Protein AF-0000000067177638 (afdb_homodimer)

pLDDT: mean 94.13, std 6.99, range [56.41, 98.62]

InterPro domains:
  IPR032710 NTF2-like domain superfamily [SSF54427] (1-99)

Sequence (242 aa):
MDGMVATLATDVELVSPISGRMVFRGRDDLRVLLAAIYGSLRELKWADAVGDATVAVAVSEGNVAGIRITDALVFDLDESGQIRRLRPHLRPLLAIIVFTAMLGPKMARHLGVVRRALSRPMDGMVATLATDVELVSPISGRMVFRGRDDLRVLLAAIYGSLRELKWADAVGDATVAVAVSEGNVAGIRITDALVFDLDESGQIRRLRPHLRPLLAIIVFTAMLGPKMARHLGVVRRALSRP

Structure (mmCIF, N/CA/C/O backbone):
data_AF-0000000067177638-model_v1
#
loop_
_entity.id
_entity.type
_entity.pdbx_description
1 polymer 'SnoaL-like domain-containing protein'
#
loop_
_atom_site.group_PDB
_atom_site.id
_atom_site.type_symbol
_atom_site.label_atom_id
_atom_site.label_alt_id
_atom_site.label_comp_id
_atom_site.label_asym_id
_atom_site.label_entity_id
_atom_site.label_seq_id
_atom_site.pdbx_PDB_ins_code
_atom_site.Cartn_x
_atom_site.Cartn_y
_atom_site.Cartn_z
_atom_site.occupancy
_atom_site.B_iso_or_equiv
_atom_site.auth_seq_id
_atom_site.auth_comp_id
_atom_site.auth_asym_id
_atom_site.auth_atom_id
_atom_site.pdbx_PDB_model_num
ATOM 1 N N . MET A 1 1 ? 7.254 -7.223 -15.664 1 56.41 1 MET A N 1
ATOM 2 C CA . MET A 1 1 ? 6.77 -8.492 -15.133 1 56.41 1 MET A CA 1
ATOM 3 C C . MET A 1 1 ? 7.711 -9.633 -15.5 1 56.41 1 MET A C 1
ATOM 5 O O . MET A 1 1 ? 8.117 -10.414 -14.633 1 56.41 1 MET A O 1
ATOM 9 N N . ASP A 1 2 ? 8.062 -9.688 -16.781 1 62.16 2 ASP A N 1
ATOM 10 C CA . ASP A 1 2 ? 8.961 -10.75 -17.203 1 62.16 2 ASP A CA 1
ATOM 11 C C . ASP A 1 2 ? 10.297 -10.68 -16.453 1 62.16 2 ASP A C 1
ATOM 13 O O . ASP A 1 2 ? 10.812 -11.711 -16.016 1 62.16 2 ASP A O 1
ATOM 17 N N . GLY A 1 3 ? 10.766 -9.477 -16.266 1 70.44 3 GLY A N 1
ATOM 18 C CA . GLY A 1 3 ? 12.031 -9.336 -15.562 1 70.44 3 GLY A CA 1
ATOM 19 C C . GLY A 1 3 ? 11.93 -9.68 -14.086 1 70.44 3 GLY A C 1
ATOM 20 O O . GLY A 1 3 ? 12.859 -10.266 -13.516 1 70.44 3 GLY A O 1
ATOM 21 N N . MET A 1 4 ? 10.758 -9.492 -13.516 1 77.56 4 MET A N 1
ATOM 22 C CA . MET A 1 4 ? 10.57 -9.773 -12.094 1 77.56 4 MET A CA 1
ATOM 23 C C . MET A 1 4 ? 10.547 -11.281 -11.836 1 77.56 4 MET A C 1
ATOM 25 O O . MET A 1 4 ? 11.133 -11.758 -10.867 1 77.56 4 MET A O 1
ATOM 29 N N . VAL A 1 5 ? 10 -12.008 -12.773 1 77.75 5 VAL A N 1
ATOM 30 C CA . VAL A 1 5 ? 9.828 -13.445 -12.602 1 77.75 5 VAL A CA 1
ATOM 31 C C . VAL A 1 5 ? 11.195 -14.133 -12.609 1 77.75 5 VAL A C 1
ATOM 33 O O . VAL A 1 5 ? 11.422 -15.07 -11.844 1 77.75 5 VAL A O 1
ATOM 36 N N . ALA A 1 6 ? 12.094 -13.609 -13.406 1 83.44 6 ALA A N 1
ATOM 37 C CA . ALA A 1 6 ? 13.422 -14.203 -13.516 1 83.44 6 ALA A CA 1
ATOM 38 C C . ALA A 1 6 ? 14.219 -14.008 -12.234 1 83.44 6 ALA A C 1
ATOM 40 O O . ALA A 1 6 ? 15.211 -14.711 -12 1 83.44 6 ALA A O 1
ATOM 41 N N . THR A 1 7 ? 13.711 -13.188 -11.406 1 90.56 7 THR A N 1
ATOM 42 C CA . THR A 1 7 ? 14.461 -12.828 -10.211 1 90.56 7 THR A CA 1
ATOM 43 C C . THR A 1 7 ? 13.836 -13.461 -8.969 1 90.56 7 THR A C 1
ATOM 45 O O . THR A 1 7 ? 14.328 -13.273 -7.852 1 90.56 7 THR A O 1
ATOM 48 N N . LEU A 1 8 ? 12.867 -14.32 -9.195 1 95.31 8 LEU A N 1
ATOM 49 C CA . LEU A 1 8 ? 12.188 -14.922 -8.055 1 95.31 8 LEU A CA 1
ATOM 50 C C . LEU A 1 8 ? 13.008 -16.078 -7.484 1 95.31 8 LEU A C 1
ATOM 52 O O . LEU A 1 8 ? 13.492 -16.922 -8.234 1 95.31 8 LEU A O 1
ATOM 56 N N . ALA A 1 9 ? 13.18 -16.094 -6.188 1 96.81 9 ALA A N 1
ATOM 57 C CA . ALA A 1 9 ? 13.758 -17.266 -5.523 1 96.81 9 ALA A CA 1
ATOM 58 C C . ALA A 1 9 ? 12.852 -18.484 -5.672 1 96.81 9 ALA A C 1
ATOM 60 O O . ALA A 1 9 ? 11.656 -18.344 -5.914 1 96.81 9 ALA A O 1
ATOM 61 N N . THR A 1 10 ? 13.359 -19.688 -5.477 1 93.81 10 THR A N 1
ATOM 62 C CA . THR A 1 10 ? 12.602 -20.922 -5.609 1 93.81 10 THR A CA 1
ATOM 63 C C . THR A 1 10 ? 11.516 -21.016 -4.543 1 93.81 10 THR A C 1
ATOM 65 O O . THR A 1 10 ? 10.422 -21.5 -4.809 1 93.81 10 THR A O 1
ATOM 68 N N . ASP A 1 11 ? 11.805 -20.438 -3.393 1 95 11 ASP A N 1
ATOM 69 C CA . ASP A 1 11 ? 10.867 -20.5 -2.281 1 95 11 ASP A CA 1
ATOM 70 C C . ASP A 1 11 ? 10.164 -19.172 -2.074 1 95 11 ASP A C 1
ATOM 72 O O . ASP A 1 11 ? 9.828 -18.797 -0.945 1 95 11 ASP A O 1
ATOM 76 N N . VAL A 1 12 ? 9.992 -18.484 -3.148 1 97.69 12 VAL A N 1
ATOM 77 C CA . VAL A 1 12 ? 9.391 -17.156 -3.1 1 97.69 12 VAL A CA 1
ATOM 78 C C . VAL A 1 12 ? 8 -17.234 -2.471 1 97.69 12 VAL A C 1
ATOM 80 O O . VAL A 1 12 ? 7.293 -18.234 -2.641 1 97.69 12 VAL A O 1
ATOM 83 N N . GLU A 1 13 ? 7.664 -16.188 -1.744 1 97.69 13 GLU A N 1
ATOM 84 C CA . GLU A 1 13 ? 6.352 -16.062 -1.117 1 97.69 13 GLU A CA 1
ATOM 85 C C . GLU A 1 13 ? 5.688 -14.742 -1.509 1 97.69 13 GLU A C 1
ATOM 87 O O . GLU A 1 13 ? 6.359 -13.719 -1.657 1 97.69 13 GLU A O 1
ATOM 92 N N . LEU A 1 14 ? 4.379 -14.82 -1.688 1 97.81 14 LEU A N 1
ATOM 93 C CA . LEU A 1 14 ? 3.574 -13.602 -1.76 1 97.81 14 LEU A CA 1
ATOM 94 C C . LEU A 1 14 ? 2.537 -13.57 -0.641 1 97.81 14 LEU A C 1
ATOM 96 O O . LEU A 1 14 ? 1.733 -14.492 -0.508 1 97.81 14 LEU A O 1
ATOM 100 N N . VAL A 1 15 ? 2.648 -12.531 0.191 1 97.69 15 VAL A N 1
ATOM 101 C CA . VAL A 1 15 ? 1.686 -12.336 1.271 1 97.69 15 VAL A CA 1
ATOM 102 C C . VAL A 1 15 ? 0.502 -11.516 0.767 1 97.69 15 VAL A C 1
ATOM 104 O O . VAL A 1 15 ? 0.673 -10.375 0.327 1 97.69 15 VAL A O 1
ATOM 107 N N . SER A 1 16 ? -0.686 -12.078 0.873 1 96.81 16 SER A N 1
ATOM 108 C CA . SER A 1 16 ? -1.896 -11.461 0.336 1 96.81 16 SER A CA 1
ATOM 109 C C . SER A 1 16 ? -2.174 -10.117 0.997 1 96.81 16 SER A C 1
ATOM 111 O O . SER A 1 16 ? -2.232 -10.023 2.225 1 96.81 16 SER A O 1
ATOM 113 N N . PRO A 1 17 ? -2.451 -9.102 0.178 1 96.81 17 PRO A N 1
ATOM 114 C CA . PRO A 1 17 ? -2.834 -7.809 0.751 1 96.81 17 PRO A CA 1
ATOM 115 C C . PRO A 1 17 ? -4.293 -7.77 1.201 1 96.81 17 PRO A C 1
ATOM 117 O O . PRO A 1 17 ? -4.719 -6.805 1.843 1 96.81 17 PRO A O 1
ATOM 120 N N . ILE A 1 18 ? -5.023 -8.75 0.899 1 95.62 18 ILE A N 1
ATOM 121 C CA . ILE A 1 18 ? -6.457 -8.773 1.18 1 95.62 18 ILE A CA 1
ATOM 122 C C . ILE A 1 18 ? -6.703 -9.445 2.529 1 95.62 18 ILE A C 1
ATOM 124 O O . ILE A 1 18 ? -7.258 -8.828 3.443 1 95.62 18 ILE A O 1
ATOM 128 N N . SER A 1 19 ? -6.207 -10.656 2.652 1 88.06 19 SER A N 1
ATOM 129 C CA . SER A 1 19 ? -6.473 -11.398 3.883 1 88.06 19 SER A CA 1
ATOM 130 C C . SER A 1 19 ? -5.391 -11.133 4.93 1 88.06 19 SER A C 1
ATOM 132 O O . SER A 1 19 ? -5.664 -11.164 6.129 1 88.06 19 SER A O 1
ATOM 134 N N . GLY A 1 20 ? -4.227 -10.898 4.555 1 85.06 20 GLY A N 1
ATOM 135 C CA . GLY A 1 20 ? -3.082 -10.773 5.441 1 85.06 20 GLY A CA 1
ATOM 136 C C . GLY A 1 20 ? -2.598 -12.102 5.984 1 85.06 20 GLY A C 1
ATOM 137 O O . GLY A 1 20 ? -1.522 -12.18 6.586 1 85.06 20 GLY A O 1
ATOM 138 N N . ARG A 1 21 ? -3.281 -13.133 5.699 1 87.44 21 ARG A N 1
ATOM 139 C CA . ARG A 1 21 ? -2.932 -14.43 6.273 1 87.44 21 ARG A CA 1
ATOM 140 C C . ARG A 1 21 ? -2.586 -15.438 5.18 1 87.44 21 ARG A C 1
ATOM 142 O O . ARG A 1 21 ? -1.804 -16.359 5.406 1 87.44 21 ARG A O 1
ATOM 149 N N . MET A 1 22 ? -3.176 -15.211 4.082 1 93.06 22 MET A N 1
ATOM 150 C CA . MET A 1 22 ? -2.875 -16.109 2.973 1 93.06 22 MET A CA 1
ATOM 151 C C . MET A 1 22 ? -1.486 -15.836 2.408 1 93.06 22 MET A C 1
ATOM 153 O O . MET A 1 22 ? -1.145 -14.688 2.123 1 93.06 22 MET A O 1
ATOM 157 N N . VAL A 1 23 ? -0.725 -16.906 2.285 1 97.44 23 VAL A N 1
ATOM 158 C CA . VAL A 1 23 ? 0.61 -16.812 1.706 1 97.44 23 VAL A CA 1
ATOM 159 C C . VAL A 1 23 ? 0.734 -17.766 0.527 1 97.44 23 VAL A C 1
ATOM 161 O O . VAL A 1 23 ? 0.603 -18.984 0.693 1 97.44 23 VAL A O 1
ATOM 164 N N . PHE A 1 24 ? 0.978 -17.219 -0.69 1 97.06 24 PHE A N 1
ATOM 165 C CA . PHE A 1 24 ? 1.263 -18.016 -1.873 1 97.06 24 PHE A CA 1
ATOM 166 C C . PHE A 1 24 ? 2.748 -18.344 -1.96 1 97.06 24 PHE A C 1
ATOM 168 O O . PHE A 1 24 ? 3.596 -17.484 -1.744 1 97.06 24 PHE A O 1
ATOM 175 N N . ARG A 1 25 ? 3.037 -19.625 -2.305 1 97 25 ARG A N 1
ATOM 176 C CA . ARG A 1 25 ? 4.426 -20.062 -2.217 1 97 25 ARG A CA 1
ATOM 177 C C . ARG A 1 25 ? 4.855 -20.766 -3.496 1 97 25 ARG A C 1
ATOM 179 O O . ARG A 1 25 ? 4.098 -21.562 -4.059 1 97 25 ARG A O 1
ATOM 186 N N . GLY A 1 26 ? 6.094 -20.484 -3.791 1 96.06 26 GLY A N 1
ATOM 187 C CA . GLY A 1 26 ? 6.691 -21.172 -4.926 1 96.06 26 GLY A CA 1
ATOM 188 C C . GLY A 1 26 ? 6.41 -20.484 -6.25 1 96.06 26 GLY A C 1
ATOM 189 O O . GLY A 1 26 ? 5.359 -19.875 -6.43 1 96.06 26 GLY A O 1
ATOM 190 N N . ARG A 1 27 ? 7.285 -20.688 -7.191 1 94.69 27 ARG A N 1
ATOM 191 C CA . ARG A 1 27 ? 7.238 -20 -8.484 1 94.69 27 ARG A CA 1
ATOM 192 C C . ARG A 1 27 ? 5.992 -20.406 -9.266 1 94.69 27 ARG A C 1
ATOM 194 O O . ARG A 1 27 ? 5.355 -19.578 -9.906 1 94.69 27 ARG A O 1
ATOM 201 N N . ASP A 1 28 ? 5.602 -21.594 -9.195 1 94.12 28 ASP A N 1
ATOM 202 C CA . ASP A 1 28 ? 4.453 -22.078 -9.961 1 94.12 28 ASP A CA 1
ATOM 203 C C . ASP A 1 28 ? 3.16 -21.422 -9.477 1 94.12 28 ASP A C 1
ATOM 205 O O . ASP A 1 28 ? 2.383 -20.891 -10.273 1 94.12 28 ASP A O 1
ATOM 209 N N . ASP A 1 29 ? 2.949 -21.438 -8.234 1 95.38 29 ASP A N 1
ATOM 210 C CA . ASP A 1 29 ? 1.749 -20.812 -7.68 1 95.38 29 ASP A CA 1
ATOM 211 C C . ASP A 1 29 ? 1.753 -19.297 -7.902 1 95.38 29 ASP A C 1
ATOM 213 O O . ASP A 1 29 ? 0.717 -18.719 -8.219 1 95.38 29 ASP A O 1
ATOM 217 N N . LEU A 1 30 ? 2.84 -18.688 -7.777 1 95.44 30 LEU A N 1
ATOM 218 C CA . LEU A 1 30 ? 2.91 -17.25 -7.984 1 95.44 30 LEU A CA 1
ATOM 219 C C . LEU A 1 30 ? 2.65 -16.891 -9.445 1 95.44 30 LEU A C 1
ATOM 221 O O . LEU A 1 30 ? 2.041 -15.867 -9.742 1 95.44 30 LEU A O 1
ATOM 225 N N . ARG A 1 31 ? 3.15 -17.75 -10.289 1 92.69 31 ARG A N 1
ATOM 226 C CA . ARG A 1 31 ? 2.873 -17.5 -11.703 1 92.69 31 ARG A CA 1
ATOM 227 C C . ARG A 1 31 ? 1.372 -17.484 -11.969 1 92.69 31 ARG A C 1
ATOM 229 O O . ARG A 1 31 ? 0.875 -16.594 -12.672 1 92.69 31 ARG A O 1
ATOM 236 N N . VAL A 1 32 ? 0.685 -18.422 -11.422 1 93.69 32 VAL A N 1
ATOM 237 C CA . VAL A 1 32 ? -0.764 -18.5 -11.578 1 93.69 32 VAL A CA 1
ATOM 238 C C . VAL A 1 32 ? -1.422 -17.266 -10.961 1 93.69 32 VAL A C 1
ATOM 240 O O . VAL A 1 32 ? -2.289 -16.656 -11.578 1 93.69 32 VAL A O 1
ATOM 243 N N . LEU A 1 33 ? -0.986 -16.938 -9.766 1 94.56 33 LEU A N 1
ATOM 244 C CA . LEU A 1 33 ? -1.545 -15.805 -9.047 1 94.56 33 LEU A CA 1
ATOM 245 C C . LEU A 1 33 ? -1.302 -14.508 -9.812 1 94.56 33 LEU A C 1
ATOM 247 O O . LEU A 1 33 ? -2.227 -13.719 -10.008 1 94.56 33 LEU A O 1
ATOM 251 N N . LEU A 1 34 ? -0.065 -14.297 -10.227 1 93 34 LEU A N 1
ATOM 252 C CA . LEU A 1 34 ? 0.296 -13.062 -10.914 1 93 34 LEU A CA 1
ATOM 253 C C . LEU A 1 34 ? -0.443 -12.945 -12.242 1 93 34 LEU A C 1
ATOM 255 O O . LEU A 1 34 ? -0.823 -11.844 -12.648 1 93 34 LEU A O 1
ATOM 259 N N . ALA A 1 35 ? -0.653 -14.062 -12.914 1 92.75 35 ALA A N 1
ATOM 260 C CA . ALA A 1 35 ? -1.441 -14.055 -14.141 1 92.75 35 ALA A CA 1
ATOM 261 C C . ALA A 1 35 ? -2.877 -13.617 -13.867 1 92.75 35 ALA A C 1
ATOM 263 O O . ALA A 1 35 ? -3.451 -12.844 -14.641 1 92.75 35 ALA A O 1
ATOM 264 N N . ALA A 1 36 ? -3.428 -14.133 -12.844 1 93.88 36 ALA A N 1
ATOM 265 C CA . ALA A 1 36 ? -4.789 -13.75 -12.477 1 93.88 36 ALA A CA 1
ATOM 266 C C . ALA A 1 36 ? -4.867 -12.273 -12.117 1 93.88 36 ALA A C 1
ATOM 268 O O . ALA A 1 36 ? -5.785 -11.57 -12.555 1 93.88 36 ALA A O 1
ATOM 269 N N . ILE A 1 37 ? -3.898 -11.82 -11.359 1 94.25 37 ILE A N 1
ATOM 270 C CA . ILE A 1 37 ? -3.844 -10.43 -10.922 1 94.25 37 ILE A CA 1
ATOM 271 C C . ILE A 1 37 ? -3.721 -9.516 -12.141 1 94.25 37 ILE A C 1
ATOM 273 O O . ILE A 1 37 ? -4.523 -8.594 -12.312 1 94.25 37 ILE A O 1
ATOM 277 N N . TYR A 1 38 ? -2.756 -9.719 -12.969 1 91.06 38 TYR A N 1
ATOM 278 C CA . TYR A 1 38 ? -2.5 -8.844 -14.117 1 91.06 38 TYR A CA 1
ATOM 279 C C . TYR A 1 38 ? -3.627 -8.945 -15.133 1 91.06 38 TYR A C 1
ATOM 281 O O . TYR A 1 38 ? -3.908 -7.977 -15.852 1 91.06 38 TYR A O 1
ATOM 289 N N . GLY A 1 39 ? -4.25 -10.07 -15.172 1 92.62 39 GLY A N 1
ATOM 290 C CA . GLY A 1 39 ? -5.406 -10.242 -16.047 1 92.62 39 GLY A CA 1
ATOM 291 C C . GLY A 1 39 ? -6.609 -9.43 -15.594 1 92.62 39 GLY A C 1
ATOM 292 O O . GLY A 1 39 ? -7.535 -9.195 -16.375 1 92.62 39 GLY A O 1
ATOM 293 N N . SER A 1 40 ? -6.559 -9.008 -14.391 1 95.06 40 SER A N 1
ATOM 294 C CA . SER A 1 40 ? -7.68 -8.25 -13.836 1 95.06 40 SER A CA 1
ATOM 295 C C . SER A 1 40 ? -7.441 -6.75 -13.953 1 95.06 40 SER A C 1
ATOM 297 O O . SER A 1 40 ? -8.352 -5.953 -13.711 1 95.06 40 SER A O 1
ATOM 299 N N . LEU A 1 41 ? -6.266 -6.352 -14.328 1 96.56 41 LEU A N 1
ATOM 300 C CA . LEU A 1 41 ? -5.91 -4.938 -14.375 1 96.56 41 LEU A CA 1
ATOM 301 C C . LEU A 1 41 ? -5.734 -4.469 -15.812 1 96.56 41 LEU A C 1
ATOM 303 O O . LEU A 1 41 ? -5.242 -5.223 -16.656 1 96.56 41 LEU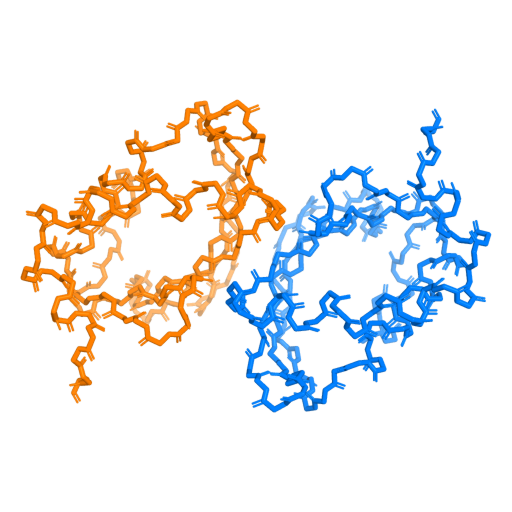 A O 1
ATOM 307 N N . ARG A 1 42 ? -6.078 -3.242 -16.094 1 96.75 42 ARG A N 1
ATOM 308 C CA . ARG A 1 42 ? -5.855 -2.592 -17.375 1 96.75 42 ARG A CA 1
ATOM 309 C C . ARG A 1 42 ? -4.898 -1.415 -17.234 1 96.75 42 ARG A C 1
ATOM 311 O O . ARG A 1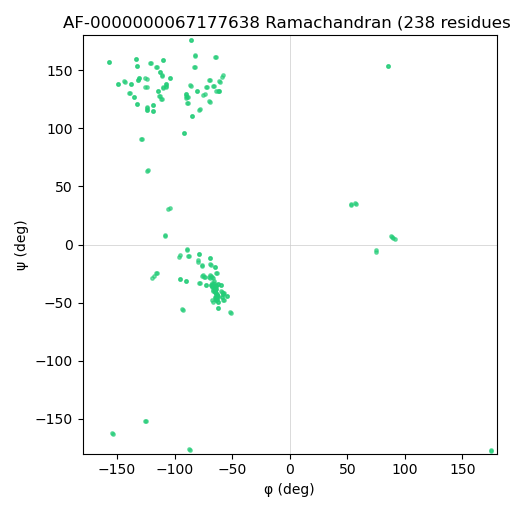 42 ? -4.742 -0.859 -16.141 1 96.75 42 ARG A O 1
ATOM 318 N N . GLU A 1 43 ? -4.164 -1.062 -18.266 1 97.31 43 GLU A N 1
ATOM 319 C CA . GLU A 1 43 ? -3.301 0.111 -18.359 1 97.31 43 GLU A CA 1
ATOM 320 C C . GLU A 1 43 ? -2.26 0.114 -17.25 1 97.31 43 GLU A C 1
ATOM 322 O O . GLU A 1 43 ? -1.97 1.161 -16.656 1 97.31 43 GLU A O 1
ATOM 327 N N . LEU A 1 44 ? -1.845 -1.036 -16.922 1 96.69 44 LEU A N 1
ATOM 328 C CA . LEU A 1 44 ? -0.889 -1.176 -15.828 1 96.69 44 LEU A CA 1
ATOM 329 C C . LEU A 1 44 ? 0.474 -0.617 -16.219 1 96.69 44 LEU A C 1
ATOM 331 O O . LEU A 1 44 ? 1.032 -1.003 -17.25 1 96.69 44 LEU A O 1
ATOM 335 N N . LYS A 1 45 ? 0.988 0.32 -15.5 1 96.62 45 LYS A N 1
ATOM 336 C CA . LYS A 1 45 ? 2.316 0.904 -15.664 1 96.62 45 LYS A CA 1
ATOM 337 C C . LYS A 1 45 ? 3.125 0.811 -14.375 1 96.62 45 LYS A C 1
ATOM 339 O O . LYS A 1 45 ? 2.609 1.098 -13.289 1 96.62 45 LYS A O 1
ATOM 344 N N . TRP A 1 46 ? 4.352 0.43 -14.531 1 95.38 46 TRP A N 1
ATOM 345 C CA . TRP A 1 46 ? 5.266 0.333 -13.398 1 95.38 46 TRP A CA 1
ATOM 346 C C . TRP A 1 46 ? 6.301 1.453 -13.438 1 95.38 46 TRP A C 1
ATOM 348 O O . TRP A 1 46 ? 6.828 1.783 -14.5 1 95.38 46 TRP A O 1
ATOM 358 N N . ALA A 1 47 ? 6.523 2.037 -12.305 1 94.75 47 ALA A N 1
ATOM 359 C CA . ALA A 1 47 ? 7.73 2.846 -12.148 1 94.75 47 ALA A CA 1
ATOM 360 C C . ALA A 1 47 ? 8.938 1.972 -11.828 1 94.75 47 ALA A C 1
ATOM 362 O O . ALA A 1 47 ? 8.789 0.811 -11.445 1 94.75 47 ALA A O 1
ATOM 363 N N . ASP A 1 48 ? 10.078 2.594 -12.031 1 92.06 48 ASP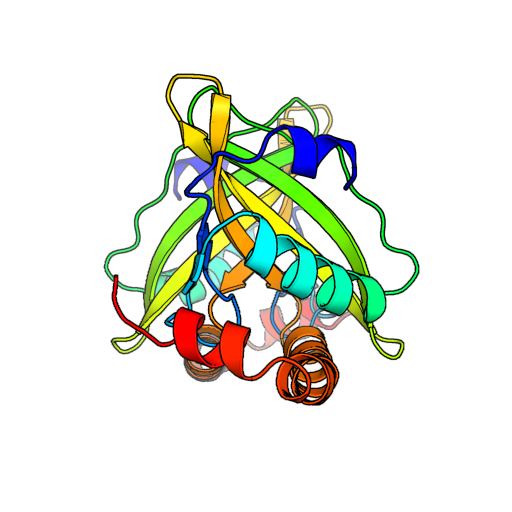 A N 1
ATOM 364 C CA . ASP A 1 48 ? 11.289 1.88 -11.648 1 92.06 48 ASP A CA 1
ATOM 365 C C . ASP A 1 48 ? 11.297 1.579 -10.148 1 92.06 48 ASP A C 1
ATOM 367 O O . ASP A 1 48 ? 10.875 2.408 -9.344 1 92.06 48 ASP A O 1
ATOM 371 N N . ALA A 1 49 ? 11.758 0.451 -9.836 1 94.5 49 ALA A N 1
ATOM 372 C CA . ALA A 1 49 ? 11.898 0.07 -8.43 1 94.5 49 ALA A CA 1
ATOM 373 C C . ALA A 1 49 ? 13.008 0.867 -7.754 1 94.5 49 ALA A C 1
ATOM 375 O O . ALA A 1 49 ? 14.031 1.163 -8.375 1 94.5 49 ALA A O 1
ATOM 376 N N . VAL A 1 50 ? 12.766 1.222 -6.574 1 97.12 50 VAL A N 1
ATOM 377 C CA . VAL A 1 50 ? 13.797 1.795 -5.719 1 97.12 50 VAL A CA 1
ATOM 378 C C . VAL A 1 50 ? 14.109 0.832 -4.574 1 97.12 50 VAL A C 1
ATOM 380 O O . VAL A 1 50 ? 13.266 0.034 -4.172 1 97.12 50 VAL A O 1
ATOM 383 N N . GLY A 1 51 ? 15.383 0.834 -4.105 1 96.88 51 GLY A N 1
ATOM 384 C CA . GLY A 1 51 ? 15.695 -0.102 -3.037 1 96.88 51 GLY A CA 1
ATOM 385 C C . GLY A 1 51 ? 17.172 -0.109 -2.666 1 96.88 51 GLY A C 1
ATOM 386 O O . GLY A 1 51 ? 17.922 0.771 -3.084 1 96.88 51 GLY A O 1
ATOM 387 N N . ASP A 1 52 ? 17.453 -1.013 -1.722 1 95.88 52 ASP A N 1
ATOM 388 C CA . ASP A 1 52 ? 18.828 -1.337 -1.36 1 95.88 52 ASP A CA 1
ATOM 389 C C . ASP A 1 52 ? 19.094 -2.838 -1.477 1 95.88 52 ASP A C 1
ATOM 391 O O . ASP A 1 52 ? 18.5 -3.514 -2.314 1 95.88 52 ASP A O 1
ATOM 395 N N . ALA A 1 53 ? 19.984 -3.357 -0.732 1 95.69 53 ALA A N 1
ATOM 396 C CA . ALA A 1 53 ? 20.391 -4.754 -0.882 1 95.69 53 ALA A CA 1
ATOM 397 C C . ALA A 1 53 ? 19.344 -5.695 -0.284 1 95.69 53 ALA A C 1
ATOM 399 O O . ALA A 1 53 ? 19.328 -6.887 -0.604 1 95.69 53 ALA A O 1
ATOM 400 N N . THR A 1 54 ? 18.5 -5.18 0.555 1 96.75 54 THR A N 1
ATOM 401 C CA . THR A 1 54 ? 17.656 -6.094 1.317 1 96.75 54 THR A CA 1
ATOM 402 C C . THR A 1 54 ? 16.188 -5.91 0.945 1 96.75 54 THR A C 1
ATOM 404 O O . THR A 1 54 ? 15.359 -6.809 1.167 1 96.75 54 THR A O 1
ATOM 407 N N . VAL A 1 55 ? 15.867 -4.727 0.463 1 97.88 55 VAL A N 1
ATOM 408 C CA . VAL A 1 55 ? 14.469 -4.418 0.183 1 97.88 55 VAL A CA 1
ATOM 409 C C . VAL A 1 55 ? 14.375 -3.555 -1.071 1 97.88 55 VAL A C 1
ATOM 411 O O . VAL A 1 55 ? 15.227 -2.701 -1.313 1 97.88 55 VAL A O 1
ATOM 414 N N . ALA A 1 56 ? 13.398 -3.807 -1.909 1 97.06 56 ALA A N 1
ATOM 415 C CA . ALA A 1 56 ? 13.055 -2.955 -3.045 1 97.06 56 ALA A CA 1
ATOM 416 C C . ALA A 1 56 ? 11.547 -2.703 -3.1 1 97.06 56 ALA A C 1
ATOM 418 O O . ALA A 1 56 ? 10.766 -3.469 -2.533 1 97.06 56 ALA A O 1
ATOM 419 N N . VAL A 1 57 ? 11.18 -1.605 -3.676 1 97.88 57 VAL A N 1
ATOM 420 C CA . VAL A 1 57 ? 9.773 -1.277 -3.85 1 97.88 57 VAL A CA 1
ATOM 421 C C . VAL A 1 57 ? 9.531 -0.762 -5.266 1 97.88 57 VAL A C 1
ATOM 423 O O . VAL A 1 57 ? 10.273 0.091 -5.758 1 97.88 57 VAL A O 1
ATOM 426 N N . ALA A 1 58 ? 8.609 -1.326 -5.949 1 97.06 58 ALA A N 1
ATOM 427 C CA . ALA A 1 58 ? 8.102 -0.81 -7.219 1 97.06 58 ALA A CA 1
ATOM 428 C C . ALA A 1 58 ? 6.672 -0.288 -7.066 1 97.06 58 ALA A C 1
ATOM 430 O O . ALA A 1 58 ? 5.844 -0.918 -6.41 1 97.06 58 ALA A O 1
ATOM 431 N N . VAL A 1 59 ? 6.414 0.845 -7.625 1 97.88 59 VAL A N 1
ATOM 432 C CA . VAL A 1 59 ? 5.086 1.441 -7.578 1 97.88 59 VAL A CA 1
ATOM 433 C C . VAL A 1 59 ? 4.422 1.337 -8.945 1 97.88 59 VAL A C 1
ATOM 435 O O . VAL A 1 59 ? 5.066 1.551 -9.977 1 97.88 59 VAL A O 1
ATOM 438 N N . SER A 1 60 ? 3.154 0.996 -8.898 1 97.56 60 SER A N 1
ATOM 439 C CA . SER A 1 60 ? 2.434 0.858 -10.156 1 97.56 60 SER A CA 1
ATOM 440 C C . SER A 1 60 ? 1.083 1.563 -10.102 1 97.56 60 SER A C 1
ATOM 442 O O . SER A 1 60 ? 0.6 1.907 -9.023 1 97.56 60 SER A O 1
ATOM 444 N N . GLU A 1 61 ? 0.601 1.84 -11.234 1 98 61 GLU A N 1
ATOM 445 C CA . GLU A 1 61 ? -0.764 2.328 -11.414 1 98 61 GLU A CA 1
ATOM 446 C C . GLU A 1 61 ? -1.486 1.557 -12.516 1 98 61 GLU A C 1
ATOM 448 O O . GLU A 1 61 ? -0.882 1.196 -13.523 1 98 61 GLU A O 1
ATOM 453 N N . GLY A 1 62 ? -2.748 1.302 -12.289 1 97.75 62 GLY A N 1
ATOM 454 C CA . GLY A 1 62 ? -3.627 0.649 -13.242 1 97.75 62 GLY A CA 1
ATOM 455 C C . GLY A 1 62 ? -5.09 0.999 -13.047 1 97.75 62 GLY A C 1
ATOM 456 O O . GLY A 1 62 ? -5.414 2.049 -12.484 1 97.75 62 GLY A O 1
ATOM 457 N N . ASN A 1 63 ? -5.848 0.099 -13.68 1 97.94 63 ASN A N 1
ATOM 458 C CA . ASN A 1 63 ? -7.297 0.253 -13.648 1 97.94 63 ASN A CA 1
ATOM 459 C C . ASN A 1 63 ? -8 -1.089 -13.461 1 97.94 63 ASN A C 1
ATOM 461 O O . ASN A 1 63 ? -7.625 -2.082 -14.086 1 97.94 63 ASN A O 1
ATOM 465 N N . VAL A 1 64 ? -8.883 -1.034 -12.508 1 97.5 64 VAL A N 1
ATOM 466 C CA . VAL A 1 64 ? -9.711 -2.217 -12.281 1 97.5 64 VAL A CA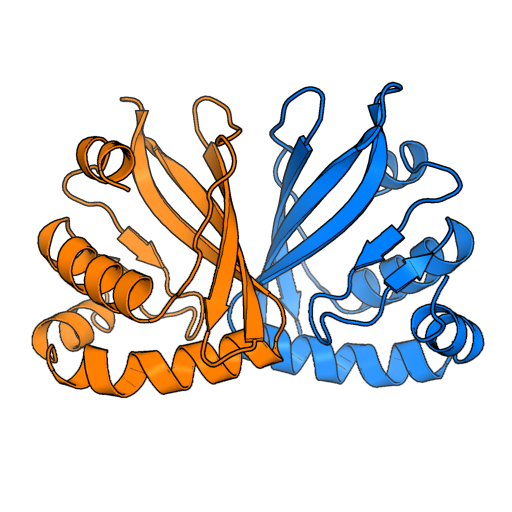 1
ATOM 467 C C . VAL A 1 64 ? -11.188 -1.839 -12.367 1 97.5 64 VAL A C 1
ATOM 469 O O . VAL A 1 64 ? -11.68 -1.051 -11.555 1 97.5 64 VAL A O 1
ATOM 472 N N . ALA A 1 65 ? -11.852 -2.398 -13.359 1 96.31 65 ALA A N 1
ATOM 473 C CA . ALA A 1 65 ? -13.281 -2.143 -13.547 1 96.31 65 ALA A CA 1
ATOM 474 C C . ALA A 1 65 ? -13.562 -0.645 -13.609 1 96.31 65 ALA A C 1
ATOM 476 O O . ALA A 1 65 ? -14.508 -0.162 -12.977 1 96.31 65 ALA A O 1
ATOM 477 N N . GLY A 1 66 ? -12.672 0.077 -14.148 1 96.19 66 GLY A N 1
ATOM 478 C CA . GLY A 1 66 ? -12.891 1.498 -14.367 1 96.19 66 GLY A CA 1
ATOM 479 C C . GLY A 1 66 ? -12.422 2.357 -13.211 1 96.19 66 GLY A C 1
ATOM 480 O O . GLY A 1 66 ? -12.562 3.582 -13.242 1 96.19 66 GLY A O 1
ATOM 481 N N . ILE A 1 67 ? -11.82 1.744 -12.258 1 96.69 67 ILE A N 1
ATOM 482 C CA . ILE A 1 67 ? -11.352 2.473 -11.078 1 96.69 67 ILE A CA 1
ATOM 483 C C . ILE A 1 67 ? -9.828 2.436 -11.023 1 96.69 67 ILE A C 1
ATOM 485 O O . ILE A 1 67 ? -9.219 1.369 -11.148 1 96.69 67 ILE A O 1
ATOM 489 N N . ARG A 1 68 ? -9.305 3.613 -10.812 1 97.25 68 ARG A N 1
ATOM 490 C CA . ARG A 1 68 ? -7.852 3.678 -10.68 1 97.25 68 ARG A CA 1
ATOM 491 C C . ARG A 1 68 ? -7.383 2.949 -9.422 1 97.25 68 ARG A C 1
ATOM 493 O O . ARG A 1 68 ? -7.996 3.072 -8.359 1 97.25 68 ARG A O 1
ATOM 500 N N . ILE A 1 69 ? -6.309 2.168 -9.594 1 98.12 69 ILE A N 1
ATOM 501 C CA . ILE A 1 69 ? -5.719 1.436 -8.477 1 98.12 69 ILE A CA 1
ATOM 502 C C . ILE A 1 69 ? -4.195 1.521 -8.555 1 98.12 69 ILE A C 1
ATOM 504 O O . ILE A 1 69 ? -3.619 1.488 -9.648 1 98.12 69 ILE A O 1
ATOM 508 N N . THR A 1 70 ? -3.527 1.726 -7.438 1 98.12 70 THR A N 1
ATOM 509 C CA . THR A 1 70 ? -2.068 1.729 -7.402 1 98.12 70 THR A CA 1
ATOM 510 C C . THR A 1 70 ? -1.548 0.658 -6.445 1 98.12 70 THR A C 1
ATOM 512 O O . THR A 1 70 ? -2.287 0.174 -5.586 1 98.12 70 THR A O 1
ATOM 515 N N . ASP A 1 71 ? -0.349 0.234 -6.672 1 98.25 71 ASP A N 1
ATOM 516 C CA . ASP A 1 71 ? 0.339 -0.769 -5.863 1 98.25 71 ASP A CA 1
ATOM 517 C C . ASP A 1 71 ? 1.755 -0.315 -5.516 1 98.25 71 ASP A C 1
ATOM 519 O O . ASP A 1 71 ? 2.518 0.086 -6.395 1 98.25 71 ASP A O 1
ATOM 523 N N . ALA A 1 72 ? 2.078 -0.199 -4.266 1 98.5 72 ALA A N 1
ATOM 524 C CA . ALA A 1 72 ? 3.467 -0.234 -3.812 1 98.5 72 ALA A CA 1
ATOM 525 C C . ALA A 1 72 ? 3.887 -1.654 -3.447 1 98.5 72 ALA A C 1
ATOM 527 O O . ALA A 1 72 ? 3.66 -2.105 -2.32 1 98.5 72 ALA A O 1
ATOM 528 N N . LEU A 1 73 ? 4.52 -2.338 -4.398 1 97.94 73 LEU A N 1
ATOM 529 C CA . LEU A 1 73 ? 4.93 -3.727 -4.227 1 97.94 73 LEU A CA 1
ATOM 530 C C . LEU A 1 73 ? 6.285 -3.809 -3.531 1 97.94 73 LEU A C 1
ATOM 532 O O . LEU A 1 73 ? 7.312 -3.453 -4.117 1 97.94 73 LEU A O 1
ATOM 536 N N . VAL A 1 74 ? 6.34 -4.273 -2.295 1 98.38 74 VAL A N 1
ATOM 537 C CA . VAL A 1 74 ? 7.559 -4.402 -1.503 1 98.38 74 VAL A CA 1
ATOM 538 C C . VAL A 1 74 ? 8.18 -5.777 -1.734 1 98.38 74 VAL A C 1
ATOM 540 O O . VAL A 1 74 ? 7.5 -6.797 -1.645 1 98.38 74 VAL A O 1
ATOM 543 N N . PHE A 1 75 ? 9.438 -5.801 -2.033 1 97.75 75 PHE A N 1
ATOM 544 C CA . PHE A 1 75 ? 10.211 -7.02 -2.23 1 97.75 75 PHE A CA 1
ATOM 545 C C . PHE A 1 75 ? 11.227 -7.199 -1.113 1 97.75 75 PHE A C 1
ATOM 547 O O . PHE A 1 75 ? 12.031 -6.297 -0.844 1 97.75 75 PHE A O 1
ATOM 554 N N . ASP A 1 76 ? 11.211 -8.336 -0.434 1 98.25 76 ASP A N 1
ATOM 555 C CA . ASP A 1 76 ? 12.352 -8.742 0.383 1 98.25 76 ASP A CA 1
ATOM 556 C C . ASP A 1 76 ? 13.352 -9.547 -0.44 1 98.25 76 ASP A C 1
ATOM 558 O O . ASP A 1 76 ? 12.984 -10.531 -1.09 1 98.25 76 ASP A O 1
ATOM 562 N N . LEU A 1 77 ? 14.547 -9.117 -0.403 1 97.5 77 LEU A N 1
ATOM 563 C CA . LEU A 1 77 ? 15.586 -9.75 -1.21 1 97.5 77 LEU A CA 1
ATOM 564 C C . LEU A 1 77 ? 16.484 -10.625 -0.346 1 97.5 77 LEU A C 1
ATOM 566 O O . LEU A 1 77 ? 16.75 -10.297 0.811 1 97.5 77 LEU A O 1
ATOM 570 N N . ASP A 1 78 ? 16.906 -11.734 -0.901 1 96.62 78 ASP A N 1
ATOM 571 C CA . ASP A 1 78 ? 17.859 -12.562 -0.186 1 96.62 78 ASP A CA 1
ATOM 572 C C . ASP A 1 78 ? 19.297 -12.117 -0.479 1 96.62 78 ASP A C 1
ATOM 574 O O . ASP A 1 78 ? 19.516 -11.102 -1.144 1 96.62 78 ASP A O 1
ATOM 578 N N . GLU A 1 79 ? 20.234 -12.836 0.049 1 95.19 79 GLU A N 1
ATOM 579 C CA . GLU A 1 79 ? 21.641 -12.453 -0.039 1 95.19 79 GLU A CA 1
ATOM 580 C C . GLU A 1 79 ? 22.125 -12.445 -1.487 1 95.19 79 GLU A C 1
ATOM 582 O O . GLU A 1 79 ? 23.094 -11.758 -1.822 1 95.19 79 GLU A O 1
ATOM 587 N N . SER A 1 80 ? 21.5 -13.203 -2.365 1 94.62 80 SER A N 1
ATOM 588 C CA . SER A 1 80 ? 21.875 -13.289 -3.773 1 94.62 80 SER A CA 1
ATOM 589 C C . SER A 1 80 ? 21.141 -12.234 -4.602 1 94.62 80 SER A C 1
ATOM 591 O O . SER A 1 80 ? 21.344 -12.133 -5.809 1 94.62 80 SER A O 1
ATOM 593 N N . GLY A 1 81 ? 20.234 -11.492 -3.963 1 94.38 81 GLY A N 1
ATOM 594 C CA . GLY A 1 81 ? 19.469 -10.469 -4.672 1 94.38 81 GLY A CA 1
ATOM 595 C C . GLY A 1 81 ? 18.203 -11 -5.293 1 94.38 81 GLY A C 1
ATOM 596 O O . GLY A 1 81 ? 17.531 -10.289 -6.059 1 94.38 81 GLY A O 1
ATOM 597 N N . GLN A 1 82 ? 17.922 -12.211 -4.977 1 96.69 82 GLN A N 1
ATOM 598 C CA . GLN A 1 82 ? 16.672 -12.773 -5.473 1 96.69 82 GLN A CA 1
ATOM 599 C C . GLN A 1 82 ? 15.508 -12.375 -4.582 1 96.69 82 GLN A C 1
ATOM 601 O O . GLN A 1 82 ? 15.68 -12.141 -3.385 1 96.69 82 GLN A O 1
ATOM 606 N N . ILE A 1 83 ? 14.328 -12.328 -5.211 1 97.31 83 ILE A N 1
ATOM 607 C CA . ILE A 1 83 ? 13.125 -11.945 -4.484 1 97.31 83 ILE A CA 1
ATOM 608 C C . ILE A 1 83 ? 12.641 -13.125 -3.645 1 97.31 83 ILE A C 1
ATOM 610 O O . ILE A 1 83 ? 12.219 -14.148 -4.188 1 97.31 83 ILE A O 1
ATOM 614 N N . ARG A 1 84 ? 12.656 -12.938 -2.363 1 97.94 84 ARG A N 1
ATOM 615 C CA . ARG A 1 84 ? 12.227 -13.977 -1.433 1 97.94 84 ARG A CA 1
ATOM 616 C C . ARG A 1 84 ? 10.758 -13.789 -1.043 1 97.94 84 ARG A C 1
ATOM 618 O O . ARG A 1 84 ? 10.078 -14.758 -0.705 1 97.94 84 ARG A O 1
ATOM 625 N N . ARG A 1 85 ? 10.375 -12.633 -1.054 1 98.19 85 ARG A N 1
ATOM 626 C CA . ARG A 1 85 ? 9.023 -12.328 -0.613 1 98.19 85 ARG A CA 1
ATOM 627 C C . ARG A 1 85 ? 8.469 -11.117 -1.348 1 98.19 85 ARG A C 1
ATOM 629 O O . ARG A 1 85 ? 9.18 -10.141 -1.57 1 98.19 85 ARG A O 1
ATOM 636 N N . LEU A 1 86 ? 7.184 -11.203 -1.751 1 97.88 86 LEU A N 1
ATOM 637 C CA . LEU A 1 86 ? 6.414 -10.094 -2.311 1 97.88 86 LEU A CA 1
ATOM 638 C C . LEU A 1 86 ? 5.289 -9.68 -1.368 1 97.88 86 LEU A C 1
ATOM 640 O O . LEU A 1 86 ? 4.539 -10.531 -0.879 1 97.88 86 LEU A O 1
ATOM 644 N N . ARG A 1 87 ? 5.219 -8.391 -1.058 1 98.25 87 ARG A N 1
ATOM 645 C CA . ARG A 1 87 ? 4.195 -7.82 -0.188 1 98.25 87 ARG A CA 1
ATOM 646 C C . ARG A 1 87 ? 3.52 -6.621 -0.845 1 98.25 87 ARG A C 1
ATOM 648 O O . ARG A 1 87 ? 3.941 -5.48 -0.645 1 98.25 87 ARG A O 1
ATOM 655 N N . PRO A 1 88 ? 2.391 -6.891 -1.594 1 98.38 88 PRO A N 1
ATOM 656 C CA . PRO A 1 88 ? 1.684 -5.785 -2.248 1 98.38 88 PRO A CA 1
ATOM 657 C C . PRO A 1 88 ? 0.917 -4.91 -1.261 1 98.38 88 PRO A C 1
ATOM 659 O O . PRO A 1 88 ? 0.309 -5.422 -0.317 1 98.38 88 PRO A O 1
ATOM 662 N N . HIS A 1 89 ? 1.019 -3.645 -1.43 1 98.62 89 HIS A N 1
ATOM 663 C CA . HIS A 1 89 ? 0.246 -2.627 -0.726 1 98.62 89 HIS A CA 1
ATOM 664 C C . HIS A 1 89 ? -0.598 -1.807 -1.696 1 98.62 89 HIS A C 1
ATOM 666 O O . HIS A 1 89 ? -0.06 -1.046 -2.504 1 98.62 89 HIS A O 1
ATOM 672 N N . LEU A 1 90 ? -1.91 -1.891 -1.609 1 98.31 90 LEU A N 1
ATOM 673 C CA . LEU A 1 90 ? -2.791 -1.317 -2.623 1 98.31 90 LEU A CA 1
ATOM 674 C C . LEU A 1 90 ? -3.541 -0.109 -2.07 1 98.31 90 LEU A C 1
ATOM 676 O O . LEU A 1 90 ? -3.707 0.021 -0.856 1 98.31 90 LEU A O 1
ATOM 680 N N . ARG A 1 91 ? -3.984 0.704 -2.975 1 98.25 91 ARG A N 1
ATOM 681 C CA . ARG A 1 91 ? -4.875 1.826 -2.693 1 98.25 91 ARG A CA 1
ATOM 682 C C . ARG A 1 91 ? -5.652 2.234 -3.939 1 98.25 91 ARG A C 1
ATOM 684 O O . ARG A 1 91 ? -5.227 1.953 -5.062 1 98.25 91 ARG A O 1
ATOM 691 N N . PRO A 1 92 ? -6.742 2.861 -3.803 1 98.06 92 PRO A N 1
ATOM 692 C CA . PRO A 1 92 ? -7.469 3.162 -2.568 1 98.06 92 PRO A CA 1
ATOM 693 C C . PRO A 1 92 ? -8.398 2.029 -2.139 1 98.06 92 PRO A C 1
ATOM 695 O O . PRO A 1 92 ? -8.555 1.045 -2.867 1 98.06 92 PRO A O 1
ATOM 698 N N . LEU A 1 93 ? -9.062 2.17 -0.965 1 97.38 93 LEU A N 1
ATOM 699 C CA . LEU A 1 93 ? -9.875 1.132 -0.344 1 97.38 93 LEU A CA 1
ATOM 700 C C . LEU A 1 93 ? -10.93 0.617 -1.315 1 97.38 93 LEU A C 1
ATOM 702 O O . LEU A 1 93 ? -11.086 -0.595 -1.485 1 97.38 93 LEU A O 1
ATOM 706 N N . LEU A 1 94 ? -11.586 1.548 -2.012 1 95.5 94 LEU A N 1
ATOM 707 C CA . LEU A 1 94 ? -12.641 1.114 -2.922 1 95.5 94 LEU A CA 1
ATOM 708 C C . LEU A 1 94 ? -12.07 0.252 -4.043 1 95.5 94 LEU A C 1
ATOM 710 O O . LEU A 1 94 ? -12.648 -0.777 -4.395 1 95.5 94 LEU A O 1
ATOM 714 N N . ALA A 1 95 ? -11.062 0.682 -4.625 1 97.56 95 ALA A N 1
ATOM 715 C CA . ALA A 1 95 ? -10.445 -0.081 -5.707 1 97.56 95 ALA A CA 1
ATOM 716 C C . ALA A 1 95 ? -9.992 -1.455 -5.223 1 97.56 95 ALA A C 1
ATOM 718 O O . ALA A 1 95 ? -10.062 -2.438 -5.965 1 97.56 95 ALA A O 1
ATOM 719 N N . ILE A 1 96 ? -9.523 -1.561 -3.963 1 97.81 96 ILE A N 1
ATOM 720 C CA . ILE A 1 96 ? -9.102 -2.83 -3.383 1 97.81 96 ILE A CA 1
ATOM 721 C C . ILE A 1 96 ? -10.297 -3.775 -3.283 1 97.81 96 ILE A C 1
ATOM 723 O O . ILE A 1 96 ? -10.188 -4.957 -3.615 1 97.81 96 ILE A O 1
ATOM 727 N N . ILE A 1 97 ? -11.383 -3.225 -2.887 1 97.12 97 ILE A N 1
ATOM 728 C CA . ILE A 1 97 ? -12.602 -4.02 -2.73 1 97.12 97 ILE A CA 1
ATOM 729 C C . ILE A 1 97 ? -13.039 -4.559 -4.09 1 97.12 97 ILE A C 1
ATOM 731 O O . ILE A 1 97 ? -13.336 -5.75 -4.223 1 97.12 97 ILE A O 1
ATOM 735 N N . VAL A 1 98 ? -13.039 -3.691 -5.059 1 97.06 98 VAL A N 1
ATOM 736 C CA . VAL A 1 98 ? -13.43 -4.09 -6.406 1 97.06 98 VAL A CA 1
ATOM 737 C C . VAL A 1 98 ? -12.453 -5.133 -6.941 1 97.06 98 VAL A C 1
ATOM 739 O O . VAL A 1 98 ? -12.867 -6.148 -7.508 1 97.06 98 VAL A O 1
ATOM 742 N N . PHE A 1 99 ? -11.203 -4.883 -6.746 1 97.81 99 PHE A N 1
ATOM 743 C CA . PHE A 1 99 ? -10.156 -5.801 -7.172 1 97.81 99 PHE A CA 1
ATOM 744 C C . PHE A 1 99 ? -10.352 -7.18 -6.551 1 97.81 99 PHE A C 1
ATOM 746 O O . PHE A 1 99 ? -10.258 -8.195 -7.238 1 97.81 99 PHE A O 1
ATOM 753 N N . THR A 1 100 ? -10.602 -7.238 -5.242 1 96.12 100 THR A N 1
ATOM 754 C CA . THR A 1 100 ? -10.812 -8.477 -4.508 1 96.12 100 THR A CA 1
ATOM 755 C C . THR A 1 100 ? -11.984 -9.258 -5.09 1 96.12 100 THR A C 1
ATOM 757 O O . THR A 1 100 ? -11.891 -10.469 -5.297 1 96.12 100 THR A O 1
ATOM 760 N N . ALA A 1 101 ? -13.023 -8.57 -5.395 1 95.94 101 ALA A N 1
ATOM 761 C CA . ALA A 1 101 ? -14.211 -9.195 -5.957 1 95.94 101 ALA A CA 1
ATOM 762 C C . ALA A 1 101 ? -13.922 -9.805 -7.328 1 95.94 101 ALA A C 1
ATOM 764 O O . ALA A 1 101 ? -14.453 -10.859 -7.672 1 95.94 101 ALA A O 1
ATOM 765 N N . MET A 1 102 ? -13.078 -9.18 -8.07 1 95.44 102 MET A N 1
ATOM 766 C CA . MET A 1 102 ? -12.766 -9.633 -9.422 1 95.44 102 MET A CA 1
ATOM 767 C C . MET A 1 102 ? -11.797 -10.812 -9.391 1 95.44 102 MET A C 1
ATOM 769 O O . MET A 1 102 ? -11.859 -11.695 -10.242 1 95.44 102 MET A O 1
ATOM 773 N N . LEU A 1 103 ? -10.922 -10.789 -8.406 1 94.75 103 LEU A N 1
ATOM 774 C CA . LEU A 1 103 ? -9.914 -11.836 -8.289 1 94.75 103 LEU A CA 1
ATOM 775 C C . LEU A 1 103 ? -10.531 -13.133 -7.793 1 94.75 103 LEU A C 1
ATOM 777 O O . LEU A 1 103 ? -10.078 -14.227 -8.148 1 94.75 103 LEU A O 1
ATOM 781 N N . GLY A 1 104 ? -11.609 -13.062 -7.035 1 93.94 104 GLY A N 1
ATOM 782 C CA . GLY A 1 104 ? -12.242 -14.219 -6.418 1 93.94 104 GLY A CA 1
ATOM 783 C C . GLY A 1 104 ? -12.539 -15.336 -7.398 1 93.94 104 GLY A C 1
ATOM 784 O O . GLY A 1 104 ? -12.016 -16.438 -7.266 1 93.94 104 GLY A O 1
ATOM 785 N N . PRO A 1 105 ? -13.312 -15.102 -8.453 1 94.62 105 PRO A N 1
ATOM 786 C CA . PRO A 1 105 ? -13.664 -16.141 -9.43 1 94.62 105 PRO A CA 1
ATOM 787 C C . PRO A 1 105 ? -12.445 -16.703 -10.156 1 94.62 105 PRO A C 1
ATOM 789 O O . PRO A 1 105 ? -12.414 -17.891 -10.492 1 94.62 105 PRO A O 1
ATOM 792 N N . LYS A 1 106 ? -11.477 -15.898 -10.398 1 94.81 106 LYS A N 1
ATOM 793 C CA . LYS A 1 106 ? -10.266 -16.359 -11.078 1 94.81 106 LYS A CA 1
ATOM 794 C C . LYS A 1 106 ? -9.484 -17.344 -10.211 1 94.81 106 LYS A C 1
ATOM 796 O O . LYS A 1 106 ? -8.977 -18.344 -10.703 1 94.81 106 LYS A O 1
ATOM 801 N N . MET A 1 107 ? -9.453 -17.016 -8.93 1 94.38 107 MET A N 1
ATOM 802 C CA . MET A 1 107 ? -8.727 -17.891 -8 1 94.38 107 MET A CA 1
ATOM 803 C C . MET A 1 107 ? -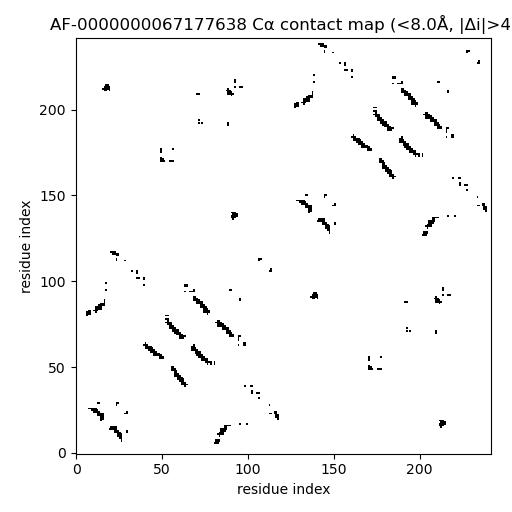9.516 -19.156 -7.711 1 94.38 107 MET A C 1
ATOM 805 O O . MET A 1 107 ? -8.93 -20.203 -7.438 1 94.38 107 MET A O 1
ATOM 809 N N . ALA A 1 108 ? -10.797 -19.109 -7.832 1 94.75 108 ALA A N 1
ATOM 810 C CA . ALA A 1 108 ? -11.648 -20.281 -7.613 1 94.75 108 ALA A CA 1
ATOM 811 C C . ALA A 1 108 ? -11.383 -21.359 -8.656 1 94.75 108 ALA A C 1
ATOM 813 O O . ALA A 1 108 ? -11.656 -22.531 -8.422 1 94.75 108 ALA A O 1
ATOM 814 N N . ARG A 1 109 ? -10.789 -20.984 -9.766 1 95.31 109 ARG A N 1
ATOM 815 C CA . ARG A 1 109 ? -10.43 -21.938 -10.812 1 95.31 109 ARG A CA 1
ATOM 816 C C . ARG A 1 109 ? -9.141 -22.672 -10.461 1 95.31 109 ARG A C 1
ATOM 818 O O . ARG A 1 109 ? -8.781 -23.641 -11.125 1 95.31 109 ARG A O 1
ATOM 825 N N . HIS A 1 110 ? -8.523 -22.141 -9.523 1 95.69 110 HIS A N 1
ATOM 826 C CA . HIS A 1 110 ? -7.254 -22.719 -9.094 1 95.69 110 HIS A CA 1
ATOM 827 C C . HIS A 1 110 ? -7.281 -23.062 -7.613 1 95.69 110 HIS A C 1
ATOM 829 O O . HIS A 1 110 ? -6.43 -22.609 -6.844 1 95.69 110 HIS A O 1
ATOM 835 N N . LEU A 1 111 ? -8.117 -23.938 -7.242 1 94.62 111 LEU A N 1
ATOM 836 C CA . LEU A 1 111 ? -8.406 -24.266 -5.844 1 94.62 111 LEU A CA 1
ATOM 837 C C . LEU A 1 111 ? -7.18 -24.844 -5.16 1 94.62 111 LEU A C 1
ATOM 839 O O . LEU A 1 111 ? -6.961 -24.625 -3.967 1 94.62 111 LEU A O 1
ATOM 843 N N . GLY A 1 112 ? -6.422 -25.641 -5.848 1 95.81 112 GLY A N 1
ATOM 844 C CA . GLY A 1 112 ? -5.195 -26.188 -5.285 1 95.81 112 GLY A CA 1
ATOM 845 C C . GLY A 1 112 ? -4.223 -25.109 -4.82 1 95.81 112 GLY A C 1
ATOM 846 O O . GLY A 1 112 ? -3.625 -25.234 -3.75 1 95.81 112 GLY A O 1
ATOM 847 N N . VAL A 1 113 ? -4.105 -24.078 -5.609 1 95.88 113 VAL A N 1
ATOM 848 C CA . VAL A 1 113 ? -3.24 -22.953 -5.277 1 95.88 113 VAL A CA 1
ATOM 849 C C . VAL A 1 113 ? -3.76 -22.25 -4.02 1 95.88 113 VAL A C 1
ATOM 851 O O . VAL A 1 113 ? -2.986 -21.938 -3.111 1 95.88 113 VAL A O 1
ATOM 854 N N . VAL A 1 114 ? -5.059 -22.031 -3.973 1 95.31 114 VAL A N 1
ATOM 855 C CA . VAL A 1 114 ? -5.695 -21.344 -2.854 1 95.31 114 VAL A CA 1
ATOM 856 C C . VAL A 1 114 ? -5.543 -22.172 -1.581 1 95.31 114 VAL A C 1
ATOM 858 O O . VAL A 1 114 ? -5.219 -21.641 -0.519 1 95.31 114 VAL A O 1
ATOM 861 N N . ARG A 1 115 ? -5.699 -23.453 -1.718 1 95.88 115 ARG A N 1
ATOM 862 C CA . ARG A 1 115 ? -5.586 -24.344 -0.567 1 95.88 115 ARG A CA 1
ATOM 863 C C . ARG A 1 115 ? -4.172 -24.328 0.005 1 95.88 115 ARG A C 1
ATOM 865 O O . ARG A 1 115 ? -3.992 -24.281 1.223 1 95.88 115 ARG A O 1
ATOM 872 N N . ARG A 1 116 ? -3.217 -24.344 -0.795 1 96.12 116 ARG A N 1
ATOM 873 C CA . ARG A 1 116 ? -1.824 -24.328 -0.359 1 96.12 116 ARG A CA 1
ATOM 874 C C . ARG A 1 116 ? -1.459 -23.016 0.301 1 96.12 116 ARG A C 1
ATOM 876 O O . ARG A 1 116 ? -0.671 -22.984 1.248 1 96.12 116 ARG A O 1
ATOM 883 N N . ALA A 1 117 ? -2.08 -21.938 -0.201 1 95.38 117 ALA A N 1
ATOM 884 C CA . ALA A 1 117 ? -1.822 -20.609 0.352 1 95.38 117 ALA A CA 1
ATOM 885 C C . ALA A 1 117 ? -2.383 -20.484 1.766 1 95.38 117 ALA A C 1
ATOM 887 O O . ALA A 1 117 ? -1.921 -19.656 2.553 1 95.38 117 ALA A O 1
ATOM 888 N N . LEU A 1 118 ? -3.422 -21.281 2.029 1 93.19 118 LEU A N 1
ATOM 889 C CA . LEU A 1 118 ? -4.078 -21.219 3.33 1 93.19 118 LEU A CA 1
ATOM 890 C C . LEU A 1 118 ? -3.387 -22.141 4.328 1 93.19 118 LEU A C 1
ATOM 892 O O . LEU A 1 118 ? -3.6 -22.016 5.539 1 93.19 118 LEU A O 1
ATOM 896 N N . SER A 1 119 ? -2.49 -22.938 3.764 1 87.94 119 SER A N 1
ATOM 897 C CA . SER A 1 119 ? -1.841 -23.938 4.613 1 87.94 119 SER A CA 1
ATOM 898 C C . SER A 1 119 ? -0.567 -23.375 5.242 1 87.94 119 SER A C 1
ATOM 900 O O . SER A 1 119 ? 0.143 -22.578 4.617 1 87.94 119 SER A O 1
ATOM 902 N N . ARG A 1 120 ? -0.525 -23.516 6.531 1 72.5 120 ARG A N 1
ATOM 903 C CA . ARG A 1 120 ? 0.674 -23.047 7.219 1 72.5 120 ARG A CA 1
ATOM 904 C C . ARG A 1 120 ? 1.898 -23.844 6.793 1 72.5 120 ARG A C 1
ATOM 906 O O . ARG A 1 120 ? 1.814 -25.062 6.602 1 72.5 120 ARG A O 1
ATOM 913 N N . PRO A 1 121 ? 3.049 -23.047 6.441 1 65.38 121 PRO A N 1
ATOM 914 C CA . PRO A 1 121 ? 4.234 -23.828 6.09 1 65.38 121 PRO A CA 1
ATOM 915 C C . PRO A 1 121 ? 4.59 -24.859 7.152 1 65.38 121 PRO A C 1
ATOM 917 O O . PRO A 1 121 ? 4.25 -24.688 8.328 1 65.38 121 PRO A O 1
ATOM 920 N N . MET B 1 1 ? 9.031 10.109 12.438 1 56.81 1 MET B N 1
ATOM 921 C CA . MET B 1 1 ? 7.965 11.086 12.211 1 56.81 1 MET B CA 1
ATOM 922 C C . MET B 1 1 ? 8.5 12.508 12.32 1 56.81 1 MET B C 1
ATOM 924 O O . MET B 1 1 ? 8.266 13.328 11.438 1 56.81 1 MET B O 1
ATOM 928 N N . ASP B 1 2 ? 9.242 12.766 13.406 1 62.5 2 ASP B N 1
ATOM 929 C CA . ASP B 1 2 ? 9.781 14.109 13.578 1 62.5 2 ASP B CA 1
ATOM 930 C C . ASP B 1 2 ? 10.68 14.492 12.406 1 62.5 2 ASP B C 1
ATOM 932 O O . ASP B 1 2 ? 10.602 15.609 11.891 1 62.5 2 ASP B O 1
ATOM 936 N N . GLY B 1 3 ? 11.461 13.547 11.977 1 70.75 3 GLY B N 1
ATOM 937 C CA . GLY B 1 3 ? 12.352 13.836 10.867 1 70.75 3 GLY B CA 1
ATOM 938 C C . GLY B 1 3 ? 11.625 14.031 9.547 1 70.75 3 GLY B C 1
ATOM 939 O O . GLY B 1 3 ? 12 14.883 8.742 1 70.75 3 GLY B O 1
ATOM 940 N N . MET B 1 4 ? 10.492 13.375 9.414 1 77.81 4 MET B N 1
ATOM 941 C CA . MET B 1 4 ? 9.727 13.477 8.172 1 77.81 4 MET B CA 1
ATOM 942 C C . MET B 1 4 ? 9.062 14.844 8.055 1 77.81 4 MET B C 1
ATOM 944 O O . MET B 1 4 ? 9.039 15.438 6.98 1 77.81 4 MET B O 1
ATOM 948 N N . VAL B 1 5 ? 8.641 15.375 9.172 1 77.75 5 VAL B N 1
ATOM 949 C CA . VAL B 1 5 ? 7.902 16.625 9.18 1 77.75 5 VAL B CA 1
ATOM 950 C C . VAL B 1 5 ? 8.82 17.766 8.758 1 77.75 5 VAL B C 1
ATOM 952 O O . VAL B 1 5 ? 8.398 18.688 8.039 1 77.75 5 VAL B O 1
ATOM 955 N N . ALA B 1 6 ? 10.07 17.672 9.148 1 83.5 6 ALA B N 1
ATOM 956 C CA . ALA B 1 6 ? 11.031 18.734 8.828 1 83.5 6 ALA B CA 1
ATOM 957 C C . ALA B 1 6 ? 11.336 18.766 7.336 1 83.5 6 ALA B C 1
ATOM 959 O O . ALA B 1 6 ? 11.844 19.766 6.824 1 83.5 6 ALA B O 1
ATOM 960 N N . THR B 1 7 ? 10.906 17.75 6.676 1 90.56 7 THR B N 1
ATOM 961 C CA . THR B 1 7 ? 11.266 17.625 5.266 1 90.56 7 THR B CA 1
ATOM 962 C C . THR B 1 7 ? 10.055 17.891 4.379 1 90.56 7 THR B C 1
ATOM 964 O O . THR B 1 7 ? 10.148 17.828 3.15 1 90.56 7 THR B O 1
ATOM 967 N N . LEU B 1 8 ? 8.984 18.344 5.004 1 95.25 8 LEU B N 1
ATOM 968 C CA . LEU B 1 8 ? 7.777 18.578 4.223 1 95.25 8 LEU B CA 1
ATOM 969 C C . LEU B 1 8 ? 7.855 19.906 3.488 1 95.25 8 LEU B C 1
ATOM 971 O O . LEU B 1 8 ? 8.227 20.922 4.078 1 95.25 8 LEU B O 1
ATOM 975 N N . ALA B 1 9 ? 7.531 19.906 2.215 1 96.75 9 ALA B N 1
ATOM 976 C CA . ALA B 1 9 ? 7.363 21.156 1.474 1 96.75 9 ALA B CA 1
ATOM 977 C C . ALA B 1 9 ? 6.188 21.953 2.016 1 96.75 9 ALA B C 1
ATOM 979 O O . ALA B 1 9 ? 5.293 21.406 2.66 1 96.75 9 ALA B O 1
ATOM 980 N N . THR B 1 10 ? 6.105 23.234 1.741 1 93.69 10 THR B N 1
ATOM 981 C CA . THR B 1 10 ? 5.039 24.109 2.217 1 93.69 10 THR B CA 1
ATOM 982 C C . THR B 1 10 ? 3.697 23.703 1.609 1 93.69 10 THR B C 1
ATOM 984 O O . THR B 1 10 ? 2.662 23.781 2.275 1 93.69 10 THR B O 1
ATOM 987 N N . ASP B 1 11 ? 3.762 23.219 0.385 1 94.81 11 ASP B N 1
ATOM 988 C CA . ASP B 1 11 ? 2.535 22.844 -0.317 1 94.81 11 ASP B CA 1
ATOM 989 C C . ASP B 1 11 ? 2.359 21.328 -0.356 1 94.81 11 ASP B C 1
ATOM 991 O O . ASP B 1 11 ? 1.834 20.781 -1.33 1 94.81 11 ASP B O 1
ATOM 995 N N . VAL B 1 12 ? 2.838 20.719 0.665 1 97.69 12 VAL B N 1
ATOM 996 C CA . VAL B 1 12 ? 2.799 19.25 0.736 1 97.69 12 VAL B CA 1
ATOM 997 C C . VAL B 1 12 ? 1.354 18.766 0.639 1 97.69 12 VAL B C 1
ATOM 999 O O . VAL B 1 12 ? 0.435 19.438 1.119 1 97.69 12 VAL B O 1
ATOM 1002 N N . GLU B 1 13 ? 1.2 17.641 -0.012 1 97.56 13 GLU B N 1
ATOM 1003 C CA . GLU B 1 13 ? -0.096 16.969 -0.148 1 97.56 13 GLU B CA 1
ATOM 1004 C C . GLU B 1 13 ? -0.042 15.539 0.36 1 97.56 13 GLU B C 1
ATOM 1006 O O . GLU B 1 13 ? 0.97 14.852 0.194 1 97.56 13 GLU B O 1
ATOM 1011 N N . LEU B 1 14 ? -1.127 15.133 0.989 1 97.69 14 LEU B N 1
ATOM 1012 C CA . LEU B 1 14 ? -1.34 13.711 1.254 1 97.69 14 LEU B CA 1
ATOM 1013 C C . LEU B 1 14 ? -2.607 13.219 0.567 1 97.69 14 LEU B C 1
ATOM 1015 O O . LEU B 1 14 ? -3.693 13.758 0.789 1 97.69 14 LEU B O 1
ATOM 1019 N N . VAL B 1 15 ? -2.414 12.234 -0.32 1 97.56 15 VAL B N 1
ATOM 1020 C CA . VAL B 1 15 ? -3.545 11.625 -1.007 1 97.56 15 VAL B CA 1
ATOM 1021 C C . VAL B 1 15 ? -4.078 10.453 -0.182 1 97.56 15 VAL B C 1
ATOM 1023 O O . VAL B 1 15 ? -3.354 9.492 0.083 1 97.56 15 VAL B O 1
ATOM 1026 N N . SER B 1 16 ? -5.355 10.523 0.182 1 96.69 16 SER B N 1
ATOM 1027 C CA . SER B 1 16 ? -5.973 9.539 1.065 1 96.69 16 SER B CA 1
ATOM 1028 C C . SER B 1 16 ? -5.941 8.148 0.451 1 96.69 16 SER B C 1
ATOM 1030 O O . SER B 1 16 ? -6.379 7.953 -0.685 1 96.69 16 SER B O 1
ATOM 1032 N N . PRO B 1 17 ? -5.52 7.156 1.241 1 96.75 17 PRO B N 1
ATOM 1033 C CA . PRO B 1 17 ? -5.566 5.773 0.75 1 96.75 17 PRO B CA 1
ATOM 1034 C C . PRO B 1 17 ? -6.965 5.164 0.833 1 96.75 17 PRO B C 1
ATOM 1036 O O . PRO B 1 17 ? -7.199 4.07 0.312 1 96.75 17 PRO B O 1
ATOM 1039 N N . ILE B 1 18 ? -7.855 5.824 1.441 1 95.44 18 ILE B N 1
ATOM 1040 C CA . ILE B 1 18 ? -9.195 5.297 1.68 1 95.44 18 ILE B CA 1
ATOM 1041 C C . ILE B 1 18 ? -10.125 5.727 0.55 1 95.44 18 ILE B C 1
ATOM 1043 O O . ILE B 1 18 ? -10.688 4.883 -0.151 1 95.44 18 ILE B O 1
ATOM 1047 N N . SER B 1 19 ? -10.203 7.016 0.347 1 88 19 SER B N 1
ATOM 1048 C CA . SER B 1 19 ? -11.133 7.508 -0.659 1 88 19 SER B CA 1
ATOM 1049 C C . SER B 1 19 ? -10.469 7.609 -2.027 1 88 19 SER B C 1
ATOM 1051 O O . SER B 1 19 ? -11.133 7.445 -3.057 1 88 19 SER B O 1
ATOM 1053 N N . GLY B 1 20 ? -9.25 7.863 -2.113 1 84.81 20 GLY B N 1
ATOM 1054 C CA . GLY B 1 20 ? -8.523 8.117 -3.348 1 84.81 20 GLY B CA 1
ATOM 1055 C C . GLY B 1 20 ? -8.789 9.492 -3.924 1 84.81 20 GLY B C 1
ATOM 1056 O O . GLY B 1 20 ? -8.086 9.938 -4.832 1 84.81 20 GLY B O 1
ATOM 1057 N N . ARG B 1 21 ? -9.68 10.195 -3.363 1 87.06 21 ARG B N 1
ATOM 1058 C CA . ARG B 1 21 ? -10.062 11.484 -3.93 1 87.06 21 ARG B CA 1
ATOM 1059 C C . ARG B 1 21 ? -9.758 12.617 -2.955 1 87.06 21 ARG B C 1
ATOM 1061 O O . ARG B 1 21 ? -9.531 13.758 -3.371 1 87.06 21 ARG B O 1
ATOM 1068 N N . MET B 1 22 ? -9.773 12.266 -1.739 1 92.75 22 MET B N 1
ATOM 1069 C CA . MET B 1 22 ? -9.469 13.281 -0.74 1 92.75 22 MET B CA 1
ATOM 1070 C C . MET B 1 22 ? -7.973 13.586 -0.712 1 92.75 22 MET B C 1
ATOM 1072 O O . MET B 1 22 ? -7.152 12.672 -0.634 1 92.75 22 MET B O 1
ATOM 1076 N N . VAL B 1 23 ? -7.688 14.867 -0.796 1 97.25 23 VAL B N 1
ATOM 1077 C CA . VAL B 1 23 ? -6.301 15.32 -0.727 1 97.25 23 VAL B CA 1
ATOM 1078 C C . VAL B 1 23 ? -6.145 16.344 0.397 1 97.25 23 VAL B C 1
ATOM 1080 O O . VAL B 1 23 ? -6.77 17.406 0.368 1 97.25 23 VAL B O 1
ATOM 1083 N N . PHE B 1 24 ? -5.297 16 1.403 1 96.94 24 PHE B N 1
ATOM 1084 C CA . PHE B 1 24 ? -4.941 16.938 2.467 1 96.94 24 PHE B CA 1
ATOM 1085 C C . PHE B 1 24 ? -3.756 17.797 2.057 1 96.94 24 PHE B C 1
ATOM 1087 O O . PHE B 1 24 ? -2.777 17.297 1.501 1 96.94 24 PHE B O 1
ATOM 1094 N N . ARG B 1 25 ? -3.873 19.109 2.371 1 96.81 25 ARG B N 1
ATOM 1095 C CA . ARG B 1 25 ? -2.869 20.016 1.842 1 96.81 25 ARG B CA 1
ATOM 1096 C C . ARG B 1 25 ? -2.32 20.922 2.941 1 96.81 25 ARG B C 1
ATOM 1098 O O . ARG B 1 25 ? -3.074 21.406 3.785 1 96.81 25 ARG B O 1
ATOM 1105 N N . GLY B 1 26 ? -1.037 21.141 2.771 1 95.94 26 GLY B N 1
ATOM 1106 C CA . GLY B 1 26 ? -0.388 22.078 3.672 1 95.94 26 GLY B CA 1
ATOM 1107 C C . GLY B 1 26 ? 0.079 21.438 4.965 1 95.94 26 GLY B C 1
ATOM 1108 O O . GLY B 1 26 ? -0.535 20.484 5.453 1 95.94 26 GLY B O 1
ATOM 1109 N N . ARG B 1 27 ? 1.08 22.016 5.547 1 94.5 27 ARG B N 1
ATOM 1110 C CA . ARG B 1 27 ? 1.739 21.469 6.727 1 94.5 27 ARG B CA 1
ATOM 1111 C C . ARG B 1 27 ? 0.789 21.422 7.922 1 94.5 27 ARG B C 1
ATOM 1113 O O . ARG B 1 27 ? 0.779 20.469 8.688 1 94.5 27 ARG B O 1
ATOM 1120 N N . ASP B 1 28 ? -0.018 22.375 8.07 1 93.81 28 ASP B N 1
ATOM 1121 C CA . ASP B 1 28 ? -0.917 22.438 9.219 1 93.81 28 ASP B CA 1
ATOM 1122 C C . ASP B 1 28 ? -1.954 21.328 9.164 1 93.81 28 ASP B C 1
ATOM 1124 O O . ASP B 1 28 ? -2.15 20.594 10.148 1 93.81 28 ASP B O 1
ATOM 1128 N N . ASP B 1 29 ? -2.566 21.156 8.078 1 95.25 29 ASP B N 1
ATOM 1129 C CA . ASP B 1 29 ? -3.559 20.094 7.926 1 95.25 29 ASP B CA 1
ATOM 1130 C C . ASP B 1 29 ? -2.91 18.719 8.039 1 95.25 29 ASP B C 1
ATOM 1132 O O . ASP B 1 29 ? -3.475 17.812 8.656 1 95.25 29 ASP B O 1
ATOM 1136 N N . LEU B 1 30 ? -1.784 18.547 7.508 1 95.31 30 LEU B N 1
ATOM 1137 C CA . LEU B 1 30 ? -1.108 17.25 7.586 1 95.31 30 LEU B CA 1
ATOM 1138 C C . LEU B 1 30 ? -0.699 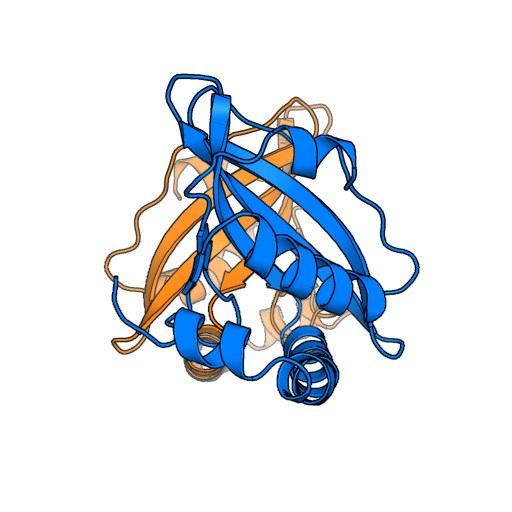16.938 9.023 1 95.31 30 LEU B C 1
ATOM 1140 O O . LEU B 1 30 ? -0.727 15.789 9.445 1 95.31 30 LEU B O 1
ATOM 1144 N N . ARG B 1 31 ? -0.314 17.984 9.711 1 92.31 31 ARG B N 1
ATOM 1145 C CA . ARG B 1 31 ? 0.016 17.766 11.117 1 92.31 31 ARG B CA 1
ATOM 1146 C C . ARG B 1 31 ? -1.178 17.188 11.875 1 92.31 31 ARG B C 1
ATOM 1148 O O . ARG B 1 31 ? -1.031 16.25 12.648 1 92.31 31 ARG B O 1
ATOM 1155 N N . VAL B 1 32 ? -2.316 17.75 11.648 1 93.38 32 VAL B N 1
ATOM 1156 C CA . VAL B 1 32 ? -3.545 17.297 12.289 1 93.38 32 VAL B CA 1
ATOM 1157 C C . VAL B 1 32 ? -3.846 15.859 11.859 1 93.38 32 VAL B C 1
ATOM 1159 O O . VAL B 1 32 ? -4.148 15.008 12.695 1 93.38 32 VAL B O 1
ATOM 1162 N N . LEU B 1 33 ? -3.738 15.633 10.57 1 94.31 33 LEU B N 1
ATOM 1163 C CA . LEU B 1 33 ? -4.023 14.312 10.016 1 94.31 33 LEU B CA 1
ATOM 1164 C C . LEU B 1 33 ? -3.062 13.266 10.57 1 94.31 33 LEU B C 1
ATOM 1166 O O . LEU B 1 33 ? -3.492 12.203 11.023 1 94.31 33 LEU B O 1
ATOM 1170 N N . LEU B 1 34 ? -1.776 13.586 10.523 1 92.56 34 LEU B N 1
ATOM 1171 C CA . LEU B 1 34 ? -0.763 12.641 10.977 1 92.56 34 LEU B CA 1
ATOM 1172 C C . LEU B 1 34 ? -0.913 12.352 12.469 1 92.56 34 LEU B C 1
ATOM 1174 O O . LEU B 1 34 ? -0.684 11.227 12.914 1 92.56 34 LEU B O 1
ATOM 1178 N N . ALA B 1 35 ? -1.303 13.352 13.242 1 92.5 35 ALA B N 1
ATOM 1179 C CA . ALA B 1 35 ? -1.571 13.141 14.664 1 92.5 35 ALA B CA 1
ATOM 1180 C C . ALA B 1 35 ? -2.732 12.172 14.867 1 92.5 35 ALA B C 1
ATOM 1182 O O . ALA B 1 35 ? -2.676 11.297 15.734 1 92.5 35 ALA B O 1
ATOM 1183 N N . ALA B 1 36 ? -3.746 12.352 14.109 1 93.69 36 ALA B N 1
ATOM 1184 C CA . ALA B 1 36 ? -4.898 11.461 14.195 1 93.69 36 ALA B CA 1
ATOM 1185 C C . ALA B 1 36 ? -4.52 10.039 13.797 1 93.69 36 ALA B C 1
ATOM 1187 O O . ALA B 1 36 ? -4.895 9.078 14.469 1 93.69 36 ALA B O 1
ATOM 1188 N N . ILE B 1 37 ? -3.768 9.93 12.734 1 94.12 37 ILE B N 1
ATOM 1189 C CA . ILE B 1 37 ? -3.336 8.641 12.219 1 94.12 37 ILE B CA 1
ATOM 1190 C C . ILE B 1 37 ? -2.477 7.926 13.258 1 94.12 37 ILE B C 1
ATOM 1192 O O . ILE B 1 37 ? -2.762 6.785 13.633 1 94.12 37 ILE B O 1
ATOM 1196 N N . TYR B 1 38 ? -1.442 8.555 13.734 1 90.94 38 TYR B N 1
ATOM 1197 C CA . TYR B 1 38 ? -0.509 7.93 14.664 1 90.94 38 TYR B CA 1
ATOM 1198 C C . TYR B 1 38 ? -1.175 7.668 16.016 1 90.94 38 TYR B C 1
ATOM 1200 O O . TYR B 1 38 ? -0.805 6.73 16.719 1 90.94 38 TYR B O 1
ATOM 1208 N N . GLY B 1 39 ? -2.117 8.461 16.328 1 92.44 39 GLY B N 1
ATOM 1209 C CA . GLY B 1 39 ? -2.889 8.242 17.531 1 92.44 39 GLY B CA 1
ATOM 1210 C C . GLY B 1 39 ? -3.764 7.004 17.469 1 92.44 39 GLY B C 1
ATOM 1211 O O . GLY B 1 39 ? -4.211 6.492 18.5 1 92.44 39 GLY B O 1
ATOM 1212 N N . SER B 1 40 ? -3.967 6.539 16.297 1 95.06 40 SER B N 1
ATOM 1213 C CA . SER B 1 40 ? -4.832 5.379 16.094 1 95.06 40 SER B CA 1
ATOM 1214 C C . SER B 1 40 ? -4.02 4.094 16.016 1 95.06 40 SER B C 1
ATOM 1216 O O . SER B 1 40 ? -4.578 2.994 16.047 1 95.06 40 SER B O 1
ATOM 1218 N N . LEU B 1 41 ? -2.732 4.203 15.922 1 96.5 41 LEU B N 1
ATOM 1219 C CA . LEU B 1 41 ? -1.877 3.035 15.742 1 96.5 41 LEU B CA 1
ATOM 1220 C C . LEU B 1 41 ? -1.047 2.77 16.984 1 96.5 41 LEU B C 1
ATOM 1222 O O . LEU B 1 41 ? -0.602 3.709 17.656 1 96.5 41 LEU B O 1
ATOM 1226 N N . ARG B 1 42 ? -0.8 1.526 17.281 1 96.69 42 ARG B N 1
ATOM 1227 C CA . ARG B 1 42 ? 0.085 1.098 18.359 1 96.69 42 ARG B CA 1
ATOM 1228 C C . ARG B 1 42 ? 1.301 0.36 17.812 1 96.69 42 ARG B C 1
ATOM 1230 O O . ARG B 1 42 ? 1.263 -0.166 16.688 1 96.69 42 ARG B O 1
ATOM 1237 N N . GLU B 1 43 ? 2.412 0.377 18.484 1 97.25 43 GLU B N 1
ATOM 1238 C CA . GLU B 1 43 ? 3.629 -0.374 18.188 1 97.25 43 GLU B CA 1
ATOM 1239 C C . GLU B 1 43 ? 4.133 -0.066 16.781 1 97.25 43 GLU B C 1
ATOM 1241 O O . GLU B 1 43 ? 4.57 -0.965 16.062 1 97.25 43 GLU B O 1
ATOM 1246 N N . LEU B 1 44 ? 3.957 1.12 16.422 1 96.56 44 LEU B N 1
ATOM 1247 C CA . LEU B 1 44 ? 4.348 1.531 15.07 1 96.56 44 LEU B CA 1
ATOM 1248 C C . LEU B 1 44 ? 5.867 1.55 14.93 1 96.56 44 LEU B C 1
ATOM 1250 O O . LEU B 1 44 ? 6.562 2.18 15.727 1 96.56 44 LEU B O 1
ATOM 1254 N N . LYS B 1 45 ? 6.406 0.837 14.008 1 96.56 45 LYS B N 1
ATOM 1255 C CA . LYS B 1 45 ? 7.824 0.802 13.664 1 96.56 45 LYS B CA 1
ATOM 1256 C C . LYS B 1 45 ? 8.039 1.094 12.18 1 96.56 45 LYS B C 1
ATOM 1258 O O . LYS B 1 45 ? 7.332 0.55 11.328 1 96.56 45 LYS B O 1
ATOM 1263 N N . TRP B 1 46 ? 9.008 1.914 11.93 1 95.31 46 TRP B N 1
ATOM 1264 C CA . TRP B 1 46 ? 9.367 2.262 10.555 1 95.31 46 TRP B CA 1
ATOM 1265 C C . TRP B 1 46 ? 10.688 1.608 10.156 1 95.31 46 TRP B C 1
ATOM 1267 O O . TRP B 1 46 ? 11.633 1.573 10.945 1 95.31 46 TRP B O 1
ATOM 1277 N N . ALA B 1 47 ? 10.703 1.072 8.977 1 94.69 47 ALA B N 1
ATOM 1278 C CA . ALA B 1 47 ? 11.984 0.76 8.359 1 94.69 47 ALA B CA 1
ATOM 1279 C C . ALA B 1 47 ? 12.594 1.995 7.695 1 94.69 47 ALA B C 1
ATOM 1281 O O . ALA B 1 47 ? 11.898 2.986 7.469 1 94.69 47 ALA B O 1
ATOM 1282 N N . ASP B 1 48 ? 13.875 1.859 7.453 1 92.06 48 ASP B N 1
ATOM 1283 C CA . ASP B 1 48 ? 14.523 2.943 6.719 1 92.06 48 ASP B CA 1
ATOM 1284 C C . ASP B 1 48 ? 13.891 3.127 5.34 1 92.06 48 ASP B C 1
ATOM 1286 O O . ASP B 1 48 ? 13.562 2.148 4.672 1 92.06 48 ASP B O 1
ATOM 1290 N N . ALA B 1 49 ? 13.75 4.328 4.98 1 94.5 49 ALA B N 1
ATOM 1291 C CA . ALA B 1 49 ? 13.234 4.645 3.646 1 94.5 49 ALA B CA 1
ATOM 1292 C C . ALA B 1 49 ? 14.25 4.277 2.568 1 94.5 49 ALA B C 1
ATOM 1294 O O . ALA B 1 49 ? 15.461 4.43 2.768 1 94.5 49 ALA B O 1
ATOM 1295 N N . VAL B 1 50 ? 13.758 3.785 1.519 1 97.12 50 VAL B N 1
ATOM 1296 C CA . VAL B 1 50 ? 14.555 3.58 0.315 1 97.12 50 VAL B CA 1
ATOM 1297 C C . VAL B 1 50 ? 14.07 4.512 -0.793 1 97.12 50 VAL B C 1
ATOM 1299 O O . VAL B 1 50 ? 12.898 4.898 -0.82 1 97.12 50 VAL B O 1
ATOM 1302 N N . GLY B 1 51 ? 15.008 4.949 -1.68 1 96.88 51 GLY B N 1
ATOM 1303 C CA . GLY B 1 51 ? 14.555 5.855 -2.723 1 96.88 51 GLY B CA 1
ATOM 1304 C C . GLY B 1 51 ? 15.688 6.383 -3.584 1 96.88 51 GLY B C 1
ATOM 1305 O O . GLY B 1 51 ? 16.812 5.883 -3.51 1 96.88 51 GLY B O 1
ATOM 1306 N N . ASP B 1 52 ? 15.273 7.262 -4.504 1 96 52 ASP B N 1
ATOM 1307 C CA . ASP B 1 52 ? 16.203 8.047 -5.305 1 96 52 ASP B CA 1
ATOM 1308 C C . ASP B 1 52 ? 15.906 9.539 -5.188 1 96 52 ASP B C 1
ATOM 1310 O O . ASP B 1 52 ? 15.438 10.008 -4.148 1 96 52 ASP B O 1
ATOM 1314 N N . ALA B 1 53 ? 16.219 10.289 -6.164 1 95.75 53 ALA B N 1
ATOM 1315 C CA . ALA B 1 53 ? 16.094 11.742 -6.074 1 95.75 53 ALA B CA 1
ATOM 1316 C C . ALA B 1 53 ? 14.648 12.188 -6.207 1 95.75 53 ALA B C 1
ATOM 1318 O O . ALA B 1 53 ? 14.289 13.305 -5.824 1 95.75 53 ALA B O 1
ATOM 1319 N N . THR B 1 54 ? 13.805 11.32 -6.723 1 96.81 54 THR B N 1
ATOM 1320 C CA . THR B 1 54 ? 12.477 11.797 -7.082 1 96.81 54 THR B CA 1
ATOM 1321 C C . THR B 1 54 ? 11.414 11.102 -6.23 1 96.81 54 THR B C 1
ATOM 1323 O O . THR B 1 54 ? 10.297 11.609 -6.094 1 96.81 54 THR B O 1
ATOM 1326 N N . VAL B 1 55 ? 11.758 9.93 -5.742 1 97.94 55 VAL B N 1
ATOM 1327 C CA . VAL B 1 55 ? 10.773 9.148 -5.012 1 97.94 55 VAL B CA 1
ATOM 1328 C C . VAL B 1 55 ? 11.445 8.406 -3.863 1 97.94 55 VAL B C 1
ATOM 1330 O O . VAL B 1 55 ? 12.594 7.961 -3.99 1 97.94 55 VAL B O 1
ATOM 1333 N N . ALA B 1 56 ? 10.797 8.336 -2.729 1 97.06 56 ALA B N 1
ATOM 1334 C CA . ALA B 1 56 ? 11.211 7.5 -1.604 1 97.06 56 ALA B CA 1
ATOM 1335 C C . ALA B 1 56 ? 10.031 6.707 -1.044 1 97.06 56 ALA B C 1
ATOM 1337 O O . ALA B 1 56 ? 8.875 7.078 -1.245 1 97.06 56 ALA B O 1
ATOM 1338 N N . VAL B 1 57 ? 10.336 5.594 -0.451 1 97.81 57 VAL B N 1
ATOM 1339 C CA . VAL B 1 57 ? 9.305 4.773 0.179 1 97.81 57 VAL B CA 1
ATOM 1340 C C . VAL B 1 57 ? 9.781 4.309 1.553 1 97.81 57 VAL B C 1
ATOM 1342 O O . VAL B 1 57 ? 10.914 3.832 1.696 1 97.81 57 VAL B O 1
ATOM 1345 N N . ALA B 1 58 ? 9.016 4.539 2.549 1 97 58 ALA B N 1
ATOM 1346 C CA . ALA B 1 58 ? 9.211 3.965 3.879 1 97 58 ALA B CA 1
ATOM 1347 C C . ALA B 1 58 ? 8.133 2.936 4.199 1 97 58 ALA B C 1
ATOM 1349 O O . ALA B 1 58 ? 6.949 3.158 3.918 1 97 58 ALA B O 1
ATOM 1350 N N . VAL B 1 59 ? 8.539 1.824 4.73 1 97.81 59 VAL B N 1
ATOM 1351 C CA . VAL B 1 59 ? 7.602 0.771 5.105 1 97.81 59 VAL B CA 1
ATOM 1352 C C . VAL B 1 59 ? 7.473 0.713 6.625 1 97.81 59 VAL B C 1
ATOM 1354 O O . VAL B 1 59 ? 8.469 0.833 7.344 1 97.81 59 VAL B O 1
ATOM 1357 N N . SER B 1 60 ? 6.23 0.548 7.047 1 97.56 60 SER B N 1
ATOM 1358 C CA . SER B 1 60 ? 6.004 0.49 8.484 1 97.56 60 SER B CA 1
ATOM 1359 C C . SER B 1 60 ? 5.086 -0.67 8.859 1 97.56 60 SER B C 1
ATOM 1361 O O . SER B 1 60 ? 4.43 -1.249 7.988 1 97.56 60 SER B O 1
ATOM 1363 N N . GLU B 1 61 ? 5.164 -1.022 10.062 1 98 61 GLU B N 1
ATOM 1364 C CA . GLU B 1 61 ? 4.23 -1.967 10.672 1 98 61 GLU B CA 1
ATOM 1365 C C . GLU B 1 61 ? 3.701 -1.444 12 1 98 61 GLU B C 1
ATOM 1367 O O . GLU B 1 61 ? 4.434 -0.803 12.758 1 98 61 GLU B O 1
ATOM 1372 N N . GLY B 1 62 ? 2.434 -1.688 12.25 1 97.69 62 GLY B N 1
ATOM 1373 C CA . GLY B 1 62 ? 1.766 -1.346 13.492 1 97.69 62 GLY B CA 1
ATOM 1374 C C . GLY B 1 62 ? 0.572 -2.232 13.797 1 97.69 62 GLY B C 1
ATOM 1375 O O . GLY B 1 62 ? 0.492 -3.361 13.305 1 97.69 62 GLY B O 1
ATOM 1376 N N . ASN B 1 63 ? -0.199 -1.649 14.719 1 97.94 63 ASN B N 1
ATOM 1377 C CA . ASN B 1 63 ? -1.398 -2.338 15.18 1 97.94 63 ASN B CA 1
ATOM 1378 C C . ASN B 1 63 ? -2.57 -1.375 15.344 1 97.94 63 ASN B C 1
ATOM 1380 O O . ASN B 1 63 ? -2.404 -0.274 15.875 1 97.94 63 ASN B O 1
ATOM 1384 N N . VAL B 1 64 ? -3.645 -1.814 14.758 1 97.5 64 VAL B N 1
ATOM 1385 C CA . VAL B 1 64 ? -4.875 -1.046 14.922 1 97.5 64 VAL B CA 1
ATOM 1386 C C . VAL B 1 64 ? -5.977 -1.943 15.484 1 97.5 64 VAL B C 1
ATOM 1388 O O . VAL B 1 64 ? -6.383 -2.912 14.836 1 97.5 64 VAL B O 1
ATOM 1391 N N . ALA B 1 65 ? -6.414 -1.601 16.688 1 96.31 65 ALA B N 1
ATOM 1392 C CA . ALA B 1 65 ? -7.477 -2.359 17.344 1 96.31 65 ALA B CA 1
ATOM 1393 C C . ALA B 1 65 ? -7.137 -3.848 17.391 1 96.31 65 ALA B C 1
ATOM 1395 O O . ALA B 1 65 ? -7.988 -4.691 17.094 1 96.31 65 ALA B O 1
ATOM 1396 N N . GLY B 1 66 ? -5.91 -4.137 17.547 1 96.19 66 GLY B N 1
ATOM 1397 C CA . GLY B 1 66 ? -5.48 -5.516 17.719 1 96.19 66 GLY B CA 1
ATOM 1398 C C . GLY B 1 66 ? -5.16 -6.215 16.406 1 96.19 66 GLY B C 1
ATOM 1399 O O . GLY B 1 66 ? -4.816 -7.398 16.406 1 96.19 66 GLY B O 1
ATOM 1400 N N . ILE B 1 67 ? -5.203 -5.496 15.359 1 96.69 67 ILE B N 1
ATOM 1401 C CA . ILE B 1 67 ? -4.938 -6.074 14.047 1 96.69 67 ILE B CA 1
ATOM 1402 C C . ILE B 1 67 ? -3.66 -5.477 13.469 1 96.69 67 ILE B C 1
ATOM 1404 O O . ILE B 1 67 ? -3.486 -4.254 13.453 1 96.69 67 ILE B O 1
ATOM 1408 N N . ARG B 1 68 ? -2.844 -6.383 12.992 1 97.25 68 ARG B N 1
ATOM 1409 C CA . ARG B 1 68 ? -1.617 -5.91 12.359 1 97.25 68 ARG B CA 1
ATOM 1410 C C . ARG B 1 68 ? -1.924 -5.145 11.078 1 97.25 68 ARG B C 1
ATOM 1412 O O . ARG B 1 68 ? -2.777 -5.562 10.289 1 97.25 68 ARG B O 1
ATOM 1419 N N . ILE B 1 69 ? -1.234 -4.012 10.914 1 98.12 69 ILE B N 1
ATOM 1420 C CA . ILE B 1 69 ? -1.383 -3.189 9.719 1 98.12 69 ILE B CA 1
ATOM 1421 C C . ILE B 1 69 ? -0.013 -2.699 9.258 1 98.12 69 ILE B C 1
ATOM 1423 O O . ILE B 1 69 ? 0.851 -2.385 10.078 1 98.12 69 ILE B O 1
ATOM 1427 N N . THR B 1 70 ? 0.242 -2.717 7.961 1 98.12 70 THR B N 1
ATOM 1428 C CA . THR B 1 70 ? 1.485 -2.176 7.422 1 98.12 70 THR B CA 1
ATOM 1429 C C . THR B 1 70 ? 1.199 -1.059 6.422 1 98.12 70 THR B C 1
ATOM 1431 O O . THR B 1 70 ? 0.084 -0.948 5.91 1 98.12 70 THR B O 1
ATOM 1434 N N . ASP B 1 71 ? 2.152 -0.207 6.25 1 98.19 71 ASP B N 1
ATOM 1435 C CA . ASP B 1 71 ? 2.088 0.925 5.332 1 98.19 71 ASP B CA 1
ATOM 1436 C C . ASP B 1 71 ? 3.352 1.011 4.477 1 98.19 71 ASP B C 1
ATOM 1438 O O . ASP B 1 71 ? 4.465 0.996 5.004 1 98.19 71 ASP B O 1
ATOM 1442 N N . ALA B 1 72 ? 3.242 0.946 3.189 1 98.5 72 ALA B N 1
ATOM 1443 C CA . ALA B 1 72 ? 4.266 1.463 2.281 1 98.5 72 ALA B CA 1
ATOM 1444 C C . ALA B 1 72 ? 3.969 2.908 1.892 1 98.5 72 ALA B C 1
ATOM 1446 O O . ALA B 1 72 ? 3.215 3.162 0.951 1 98.5 72 ALA B O 1
ATOM 1447 N N . LEU B 1 73 ? 4.586 3.844 2.607 1 97.94 73 LEU B N 1
ATOM 1448 C CA . LEU B 1 73 ? 4.359 5.27 2.396 1 97.94 73 LEU B CA 1
ATOM 1449 C C . LEU B 1 73 ? 5.254 5.801 1.28 1 97.94 73 LEU B C 1
ATOM 1451 O O . LEU B 1 73 ? 6.469 5.906 1.448 1 97.94 73 LEU B O 1
ATOM 1455 N N . VAL B 1 74 ? 4.695 6.16 0.135 1 98.38 74 VAL B N 1
ATOM 1456 C CA . VAL B 1 74 ? 5.422 6.676 -1.021 1 98.38 74 VAL B CA 1
ATOM 1457 C C . VAL B 1 74 ? 5.52 8.195 -0.933 1 98.38 74 VAL B C 1
ATOM 1459 O O . VAL B 1 74 ? 4.52 8.883 -0.709 1 98.38 74 VAL B O 1
ATOM 1462 N N . PHE B 1 75 ? 6.695 8.703 -1.085 1 97.81 75 PHE B N 1
ATOM 1463 C CA . PHE B 1 75 ? 6.973 10.133 -1.094 1 97.81 75 PHE B CA 1
ATOM 1464 C C . PHE B 1 75 ? 7.387 10.602 -2.484 1 97.81 75 PHE B C 1
ATOM 1466 O O . PHE B 1 75 ? 8.305 10.039 -3.082 1 97.81 75 PHE B O 1
ATOM 1473 N N . ASP B 1 76 ? 6.715 11.594 -3.035 1 98.25 76 ASP B N 1
ATOM 1474 C CA . ASP B 1 76 ? 7.254 12.344 -4.168 1 98.25 76 ASP B CA 1
ATOM 1475 C C . ASP B 1 76 ? 8.109 13.516 -3.691 1 98.25 76 ASP B C 1
ATOM 1477 O O . ASP B 1 76 ? 7.656 14.328 -2.883 1 98.25 76 ASP B O 1
ATOM 1481 N N . LEU B 1 77 ? 9.281 13.562 -4.18 1 97.5 77 LEU B N 1
ATOM 1482 C CA . LEU B 1 77 ? 10.219 14.594 -3.746 1 97.5 77 LEU B CA 1
ATOM 1483 C C . LEU B 1 77 ? 10.352 15.68 -4.805 1 97.5 77 LEU B C 1
ATOM 1485 O O . LEU B 1 77 ? 10.297 15.398 -6.004 1 97.5 77 LEU B O 1
ATOM 1489 N N . ASP B 1 78 ? 10.492 16.906 -4.34 1 96.62 78 ASP B N 1
ATOM 1490 C CA . ASP B 1 78 ? 10.758 17.984 -5.289 1 96.62 78 ASP B CA 1
ATOM 1491 C C . ASP B 1 78 ? 12.25 18.125 -5.555 1 96.62 78 ASP B C 1
ATOM 1493 O O . ASP B 1 78 ? 13.055 17.297 -5.086 1 96.62 78 ASP B O 1
ATOM 1497 N N . GLU B 1 79 ? 12.609 19.094 -6.328 1 95.25 79 GLU B N 1
ATOM 1498 C CA . GLU B 1 79 ? 13.992 19.266 -6.77 1 95.25 79 GLU B CA 1
ATOM 1499 C C . GLU B 1 79 ? 14.922 19.547 -5.586 1 95.25 79 GLU B C 1
ATOM 1501 O O . GLU B 1 79 ? 16.125 19.281 -5.664 1 95.25 79 GLU B O 1
ATOM 1506 N N . SER B 1 80 ? 14.414 20.078 -4.496 1 94.69 80 SER B N 1
ATOM 1507 C CA . SER B 1 80 ? 15.203 20.391 -3.309 1 94.69 80 SER B CA 1
ATOM 1508 C C . SER B 1 80 ? 15.25 19.203 -2.35 1 94.69 80 SER B C 1
ATOM 1510 O O . SER B 1 80 ? 15.898 19.266 -1.303 1 94.69 80 SER B O 1
ATOM 1512 N N . GLY B 1 81 ? 14.516 18.125 -2.68 1 94.5 81 GLY B N 1
ATOM 1513 C CA . GLY B 1 81 ? 14.5 16.953 -1.825 1 94.5 81 GLY B CA 1
ATOM 1514 C C . GLY B 1 81 ? 13.422 17 -0.756 1 94.5 81 GLY B C 1
ATOM 1515 O O . GLY B 1 81 ? 13.383 16.156 0.141 1 94.5 81 GLY B O 1
ATOM 1516 N N . GLN B 1 82 ? 12.633 18 -0.866 1 96.69 82 GLN B N 1
ATOM 1517 C CA . GLN B 1 82 ? 11.523 18.094 0.079 1 96.69 82 GLN B CA 1
ATOM 1518 C C . GLN B 1 82 ? 10.352 17.219 -0.368 1 96.69 82 GLN B C 1
ATOM 1520 O O . GLN B 1 82 ? 10.172 16.984 -1.563 1 96.69 82 GLN B O 1
ATOM 1525 N N . ILE B 1 83 ? 9.578 16.797 0.617 1 97.31 83 ILE B N 1
ATOM 1526 C CA . ILE B 1 83 ? 8.43 15.938 0.332 1 97.31 83 ILE B CA 1
ATOM 1527 C C . ILE B 1 83 ? 7.277 16.781 -0.194 1 97.31 83 ILE B C 1
ATOM 1529 O O . ILE B 1 83 ? 6.723 17.609 0.535 1 97.31 83 ILE B O 1
ATOM 1533 N N . ARG B 1 84 ? 6.91 16.531 -1.41 1 97.94 84 ARG B N 1
ATOM 1534 C CA . ARG B 1 84 ? 5.828 17.281 -2.053 1 97.94 84 ARG B CA 1
ATOM 1535 C C . ARG B 1 84 ? 4.504 16.531 -1.921 1 97.94 84 ARG B C 1
ATOM 1537 O O . ARG B 1 84 ? 3.436 17.141 -1.921 1 97.94 84 ARG B O 1
ATOM 1544 N N . ARG B 1 85 ? 4.609 15.312 -1.864 1 98.12 85 ARG B N 1
ATOM 1545 C CA . ARG B 1 85 ? 3.404 14.492 -1.821 1 98.12 85 ARG B CA 1
ATOM 1546 C C . ARG B 1 85 ? 3.641 13.211 -1.026 1 98.12 85 ARG B C 1
ATOM 1548 O O . ARG B 1 85 ? 4.699 12.586 -1.143 1 98.12 85 ARG B O 1
ATOM 1555 N N . LEU B 1 86 ? 2.637 12.836 -0.194 1 97.81 86 LEU B N 1
ATOM 1556 C CA . LEU B 1 86 ? 2.592 11.57 0.521 1 97.81 86 LEU B CA 1
ATOM 1557 C C . LEU B 1 86 ? 1.45 10.695 0.008 1 97.81 86 LEU B C 1
ATOM 1559 O O . LEU B 1 86 ? 0.317 11.164 -0.125 1 97.81 86 LEU B O 1
ATOM 1563 N N . ARG B 1 87 ? 1.761 9.445 -0.347 1 98.19 87 ARG B N 1
ATOM 1564 C CA . ARG B 1 87 ? 0.787 8.477 -0.839 1 98.19 87 ARG B CA 1
ATOM 1565 C C . ARG B 1 87 ? 0.885 7.164 -0.072 1 98.19 87 ARG B C 1
ATOM 1567 O O . ARG B 1 87 ? 1.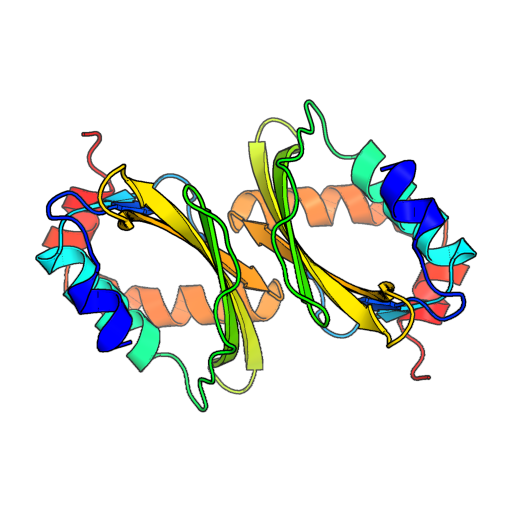594 6.246 -0.489 1 98.19 87 ARG B O 1
ATOM 1574 N N . PRO B 1 88 ? 0.083 7.051 1.045 1 98.38 88 PRO B N 1
ATOM 1575 C CA . PRO B 1 88 ? 0.112 5.812 1.824 1 98.38 88 PRO B CA 1
ATOM 1576 C C . PRO B 1 88 ? -0.563 4.648 1.104 1 98.38 88 PRO B C 1
ATOM 1578 O O . PRO B 1 88 ? -1.604 4.832 0.466 1 98.38 88 PRO B O 1
ATOM 1581 N N . HIS B 1 89 ? 0.057 3.521 1.136 1 98.62 89 HIS B N 1
ATOM 1582 C CA . HIS B 1 89 ? -0.474 2.242 0.676 1 98.62 89 HIS B CA 1
ATOM 1583 C C . HIS B 1 89 ? -0.552 1.235 1.818 1 98.62 89 HIS B C 1
ATOM 1585 O O . HIS B 1 89 ? 0.477 0.795 2.336 1 98.62 89 HIS B O 1
ATOM 1591 N N . LEU B 1 90 ? -1.75 0.816 2.199 1 98.25 90 LEU B N 1
ATOM 1592 C CA . LEU B 1 90 ? -1.938 0.03 3.412 1 98.25 90 LEU B CA 1
ATOM 1593 C C . LEU B 1 90 ? -2.324 -1.406 3.076 1 98.25 90 LEU B C 1
ATOM 1595 O O . LEU B 1 90 ? -2.84 -1.676 1.99 1 98.25 90 LEU B O 1
ATOM 1599 N N . ARG B 1 91 ? -2.084 -2.248 4.02 1 98.31 91 ARG B N 1
ATOM 1600 C CA . ARG B 1 91 ? -2.527 -3.639 3.99 1 98.31 91 ARG B CA 1
ATOM 1601 C C . ARG B 1 91 ? -2.609 -4.215 5.398 1 98.31 91 ARG B C 1
ATOM 1603 O O . ARG B 1 91 ? -1.96 -3.715 6.32 1 98.31 91 ARG B O 1
ATOM 1610 N N . PRO B 1 92 ? -3.369 -5.211 5.605 1 98.12 92 PRO B N 1
ATOM 1611 C CA . PRO B 1 92 ? -4.312 -5.848 4.684 1 98.12 92 PRO B CA 1
ATOM 1612 C C . PRO B 1 92 ? -5.684 -5.176 4.688 1 98.12 92 PRO B C 1
ATOM 1614 O O . PRO B 1 92 ? -5.93 -4.27 5.484 1 98.12 92 PRO B O 1
ATOM 1617 N N . LEU B 1 93 ? -6.598 -5.645 3.814 1 97.44 93 LEU B N 1
ATOM 1618 C CA . LEU B 1 93 ? -7.902 -5.031 3.59 1 97.44 93 LEU B CA 1
ATOM 1619 C C . LEU B 1 93 ? -8.664 -4.879 4.902 1 97.44 93 LEU B C 1
ATOM 1621 O O . LEU B 1 93 ? -9.188 -3.801 5.199 1 97.44 93 LEU B O 1
ATOM 1625 N N . LEU B 1 94 ? -8.641 -5.93 5.715 1 95.62 94 LEU B N 1
ATOM 1626 C CA . LEU B 1 94 ? -9.391 -5.855 6.961 1 95.62 94 LEU B CA 1
ATOM 1627 C C . LEU B 1 94 ? -8.836 -4.77 7.871 1 95.62 94 LEU B C 1
ATOM 1629 O O . LEU B 1 94 ? -9.594 -4.012 8.477 1 95.62 94 LEU B O 1
ATOM 1633 N N . ALA B 1 95 ? -7.605 -4.75 8.039 1 97.56 95 ALA B N 1
ATOM 1634 C CA . ALA B 1 95 ? -6.98 -3.736 8.883 1 97.56 95 ALA B CA 1
ATOM 1635 C C . ALA B 1 95 ? -7.27 -2.332 8.367 1 97.56 95 ALA B C 1
ATOM 1637 O O . ALA B 1 95 ? -7.438 -1.396 9.156 1 97.56 95 ALA B O 1
ATOM 1638 N N . ILE B 1 96 ? -7.348 -2.152 7.035 1 97.81 96 ILE B N 1
ATOM 1639 C CA . ILE B 1 96 ? -7.66 -0.86 6.434 1 97.81 96 ILE B CA 1
ATOM 1640 C C . ILE B 1 96 ? -9.078 -0.44 6.82 1 97.81 96 ILE B C 1
ATOM 1642 O O . ILE B 1 96 ? -9.312 0.717 7.176 1 97.81 96 ILE B O 1
ATOM 1646 N N . ILE B 1 97 ? -9.938 -1.377 6.797 1 97.12 97 ILE B N 1
ATOM 1647 C CA . ILE B 1 97 ? -11.336 -1.106 7.129 1 97.12 97 ILE B CA 1
ATOM 1648 C C . ILE B 1 97 ? -11.445 -0.677 8.594 1 97.12 97 ILE B C 1
ATOM 1650 O O . ILE B 1 97 ? -12.094 0.322 8.906 1 97.12 97 ILE B O 1
ATOM 1654 N N . VAL B 1 98 ? -10.781 -1.418 9.43 1 97.06 98 VAL B N 1
ATOM 1655 C CA . VAL B 1 98 ? -10.797 -1.104 10.859 1 97.06 98 VAL B CA 1
ATOM 1656 C C . VAL B 1 98 ? -10.164 0.265 11.094 1 97.06 98 VAL B C 1
ATOM 1658 O O . VAL B 1 98 ? -10.703 1.086 11.836 1 97.06 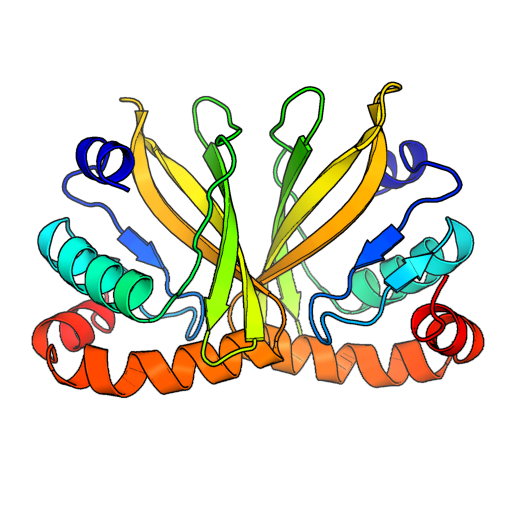98 VAL B O 1
ATOM 1661 N N . PHE B 1 99 ? -9.07 0.484 10.453 1 97.75 99 PHE B N 1
ATOM 1662 C CA . PHE B 1 99 ? -8.359 1.755 10.555 1 97.75 99 PHE B CA 1
ATOM 1663 C C . PHE B 1 99 ? -9.266 2.91 10.133 1 97.75 99 PHE B C 1
ATOM 1665 O O . PHE B 1 99 ? -9.328 3.934 10.82 1 97.75 99 PHE B O 1
ATOM 1672 N N . THR B 1 100 ? -9.945 2.785 9 1 96.06 100 THR B N 1
ATOM 1673 C CA . THR B 1 100 ? -10.852 3.801 8.469 1 96.06 100 THR B CA 1
ATOM 1674 C C . THR B 1 100 ? -11.953 4.121 9.477 1 96.06 100 THR B C 1
ATOM 1676 O O . THR B 1 100 ? -12.25 5.293 9.719 1 96.06 100 THR B O 1
ATOM 1679 N N . ALA B 1 101 ? -12.469 3.123 10.07 1 95.88 101 ALA B N 1
ATOM 1680 C CA . ALA B 1 101 ? -13.539 3.297 11.055 1 95.88 101 ALA B CA 1
ATOM 1681 C C . ALA B 1 101 ? -13.039 4.062 12.273 1 95.88 101 ALA B C 1
ATOM 1683 O O . ALA B 1 101 ? -13.773 4.867 12.852 1 95.88 101 ALA B O 1
ATOM 1684 N N . MET B 1 102 ? -11.836 3.842 12.633 1 95.38 102 MET B N 1
ATOM 1685 C CA . MET B 1 102 ? -11.266 4.473 13.82 1 95.38 102 MET B CA 1
ATOM 1686 C C . MET B 1 102 ? -10.891 5.922 13.539 1 95.38 102 MET B C 1
ATOM 1688 O O . MET B 1 102 ? -10.992 6.777 14.422 1 95.38 102 MET B O 1
ATOM 1692 N N . LEU B 1 103 ? -10.477 6.168 12.32 1 94.56 103 LEU B N 1
ATOM 1693 C CA . LEU B 1 103 ? -10.039 7.504 11.938 1 94.56 103 LEU B CA 1
ATOM 1694 C C . LEU B 1 103 ? -11.227 8.438 11.766 1 94.56 103 LEU B C 1
ATOM 1696 O O . LEU B 1 103 ? -11.125 9.641 12.023 1 94.56 103 LEU B O 1
ATOM 1700 N N . GLY B 1 104 ? -12.383 7.918 11.414 1 93.75 104 GLY B N 1
ATOM 1701 C CA . GLY B 1 104 ? -13.578 8.703 11.133 1 93.75 104 GLY B CA 1
ATOM 1702 C C . GLY B 1 104 ? -13.914 9.695 12.227 1 93.75 104 GLY B C 1
ATOM 1703 O O . GLY B 1 104 ? -13.93 10.906 11.992 1 93.75 104 GLY B O 1
ATOM 1704 N N . PRO B 1 105 ? -14.133 9.266 13.469 1 94.38 105 PRO B N 1
ATOM 1705 C CA . PRO B 1 105 ? -14.492 10.156 14.57 1 94.38 105 PRO B CA 1
ATOM 1706 C C . PRO B 1 105 ? -13.398 11.188 14.867 1 94.38 105 PRO B C 1
ATOM 1708 O O . PRO B 1 105 ? -13.711 12.32 15.242 1 94.38 105 PRO B O 1
ATOM 1711 N N . LYS B 1 106 ? -12.18 10.828 14.703 1 94.44 106 LYS B N 1
ATOM 1712 C CA . LYS B 1 106 ? -11.078 11.758 14.945 1 94.44 106 LYS B CA 1
ATOM 1713 C C . LYS B 1 106 ? -11.078 12.891 13.93 1 94.44 106 LYS B C 1
ATOM 1715 O O . LYS B 1 106 ? -10.852 14.047 14.281 1 94.44 106 LYS B O 1
ATOM 1720 N N . MET B 1 107 ? -11.391 12.508 12.703 1 94 107 MET B N 1
ATOM 1721 C CA . MET B 1 107 ? -11.414 13.508 11.641 1 94 107 MET B CA 1
ATOM 1722 C C . MET B 1 107 ? -12.664 14.375 11.734 1 94 107 MET B C 1
ATOM 1724 O O . MET B 1 107 ? -12.641 15.547 11.352 1 94 107 MET B O 1
ATOM 1728 N N . ALA B 1 108 ? -13.688 13.852 12.273 1 94.44 108 ALA B N 1
ATOM 1729 C CA . ALA B 1 108 ? -14.938 14.594 12.445 1 94.44 108 ALA B CA 1
ATOM 1730 C C . ALA B 1 108 ? -14.758 15.766 13.406 1 94.44 108 ALA B C 1
ATOM 1732 O O . ALA B 1 108 ? -15.516 16.734 13.367 1 94.44 108 ALA B O 1
ATOM 1733 N N . ARG B 1 109 ? -13.734 15.734 14.219 1 95 109 ARG B N 1
ATOM 1734 C CA . ARG B 1 109 ? -13.422 16.812 15.141 1 95 109 ARG B CA 1
ATOM 1735 C C . ARG B 1 109 ? -12.711 17.953 14.422 1 95 109 ARG B C 1
ATOM 1737 O O . ARG B 1 109 ? -12.539 19.047 14.984 1 95 109 ARG B O 1
ATOM 1744 N N . HIS B 1 110 ? -12.289 17.609 13.289 1 95.38 110 HIS B N 1
ATOM 1745 C CA . HIS B 1 110 ? -11.562 18.594 12.492 1 95.38 110 HIS B CA 1
ATOM 1746 C C . HIS B 1 110 ? -12.227 18.797 11.141 1 95.38 110 HIS B C 1
ATOM 1748 O O . HIS B 1 110 ? -11.594 18.656 10.094 1 95.38 110 HIS B O 1
ATOM 1754 N N . LEU B 1 111 ? -13.406 19.297 11.141 1 94.31 111 LEU B N 1
ATOM 1755 C CA . LEU B 1 111 ? -14.25 19.375 9.953 1 94.31 111 LEU B CA 1
ATOM 1756 C C . LEU B 1 111 ? -13.656 20.344 8.93 1 94.31 111 LEU B C 1
ATOM 1758 O O . LEU B 1 111 ? -13.789 20.125 7.723 1 94.31 111 LEU B O 1
ATOM 1762 N N . GLY B 1 112 ? -13.07 21.391 9.375 1 95.44 112 GLY B N 1
ATOM 1763 C CA . GLY B 1 112 ? -12.414 22.328 8.469 1 95.44 112 GLY B CA 1
ATOM 1764 C C . GLY B 1 112 ? -11.336 21.672 7.625 1 95.44 112 GLY B C 1
ATOM 1765 O O . GLY B 1 112 ? -11.234 21.922 6.426 1 95.44 112 GLY B O 1
ATOM 1766 N N . VAL B 1 113 ? -10.562 20.812 8.242 1 95.56 113 VAL B N 1
ATOM 1767 C CA . VAL B 1 113 ? -9.508 20.062 7.555 1 95.56 113 VAL B CA 1
ATOM 1768 C C . VAL B 1 113 ? -10.125 19.141 6.512 1 95.56 113 VAL B C 1
ATOM 1770 O O . VAL B 1 113 ? -9.656 19.078 5.371 1 95.56 113 VAL B O 1
ATOM 1773 N N . VAL B 1 114 ? -11.18 18.453 6.898 1 94.94 114 VAL B N 1
ATOM 1774 C CA . VAL B 1 114 ? -11.852 17.5 6.023 1 94.94 114 VAL B CA 1
ATOM 1775 C C . VAL B 1 114 ? -12.469 18.234 4.836 1 94.94 114 VAL B C 1
ATOM 1777 O O . VAL B 1 114 ? -12.359 17.781 3.695 1 94.94 114 VAL B O 1
ATOM 1780 N N . ARG B 1 115 ? -13.039 19.359 5.117 1 95.62 115 ARG B N 1
ATOM 1781 C CA . ARG B 1 115 ? -13.664 20.156 4.059 1 95.62 115 ARG B CA 1
ATOM 1782 C C . ARG B 1 115 ? -12.633 20.625 3.039 1 95.62 115 ARG B C 1
ATOM 1784 O O . ARG B 1 115 ? -12.883 20.562 1.832 1 95.62 115 ARG B O 1
ATOM 1791 N N . ARG B 1 116 ? -11.547 21.047 3.459 1 95.81 116 ARG B N 1
ATOM 1792 C CA . ARG B 1 116 ? -10.492 21.531 2.572 1 95.81 116 ARG B CA 1
ATOM 1793 C C . ARG B 1 116 ? -9.906 20.391 1.74 1 95.81 116 ARG B C 1
ATOM 1795 O O . ARG B 1 116 ? -9.547 20.594 0.579 1 95.81 116 ARG B O 1
ATOM 1802 N N . ALA B 1 117 ? -9.875 19.203 2.344 1 95 117 ALA B N 1
ATOM 1803 C CA . ALA B 1 117 ? -9.352 18.031 1.646 1 95 117 ALA B CA 1
ATOM 1804 C C . ALA B 1 117 ? -10.273 17.609 0.507 1 95 117 ALA B C 1
ATOM 1806 O O . ALA B 1 117 ? -9.836 16.953 -0.446 1 95 117 ALA B O 1
ATOM 1807 N N . LEU B 1 118 ? -11.555 17.953 0.68 1 92.88 118 LEU B N 1
ATOM 1808 C CA . LEU B 1 118 ? -12.547 17.547 -0.314 1 92.88 118 LEU B CA 1
ATOM 1809 C C . LEU B 1 118 ? -12.641 18.594 -1.425 1 92.88 118 LEU B C 1
ATOM 1811 O O . LEU B 1 118 ? -13.203 18.328 -2.488 1 92.88 118 LEU B O 1
ATOM 1815 N N . SER B 1 119 ? -11.977 19.703 -1.156 1 87.62 119 SER B N 1
ATOM 1816 C CA . SER B 1 119 ? -12.078 20.797 -2.107 1 87.62 119 SER B CA 1
ATOM 1817 C C . SER B 1 119 ? -10.992 20.719 -3.176 1 87.62 119 SER B C 1
ATOM 1819 O O . SER B 1 119 ? -9.867 20.281 -2.895 1 87.62 119 SER B O 1
ATOM 1821 N N . ARG B 1 120 ? -11.445 20.734 -4.395 1 72.19 120 ARG B N 1
ATOM 1822 C CA . ARG B 1 120 ? -10.477 20.688 -5.488 1 72.19 120 ARG B CA 1
ATOM 1823 C C . ARG B 1 120 ? -9.57 21.922 -5.465 1 72.19 120 ARG B C 1
ATOM 1825 O O . ARG B 1 120 ? -10.031 23.031 -5.188 1 72.19 120 ARG B O 1
ATOM 1832 N N . PRO B 1 121 ? -8.156 21.625 -5.59 1 65.06 121 PRO B N 1
ATOM 1833 C CA . PRO B 1 121 ? -7.309 22.828 -5.629 1 65.06 121 PRO B CA 1
ATOM 1834 C C . PRO B 1 121 ? -7.762 23.844 -6.68 1 65.06 121 PRO B C 1
ATOM 1836 O O . PRO B 1 121 ? -8.406 23.469 -7.664 1 65.06 121 PRO B O 1
#

Secondary structure (DSSP, 8-state):
-HHHHTTEEEEEEEE-TTTSS-EEESHHHHHHHHHHHHHT-EEEEEPPPEE-SSEEEEEEEEEETTEEEEEEEEEEE-TTS-EEEEEEEEE-HHHHHHHHHHHHHHHHTTHHHHHHHHS--/-HHHHTTEEEEEEEE-TTTSS-EEESHHHHHHHHHHHHHH-EEEEEPPPEE-SSEEEEEEEEEETTEEEEEEEEEEE-TTS-EEEEEEEEE-HHHHHHHHHHHHHHHHTTHHHHHHHHS--

Foldseek 3Di:
DVVQLVQADQFAWEQDPPPSQFIFTGSVLVVLLVCLLVVQWAPKDKDDWDDDQFKIWIKIWTDGPRDIKMWTWMFGADNVRGGRYIYIDMDDPVRVVSSVVSSVVSCVVVVVRRVVRNDDD/DVVQLVQADQFAWEQDPPPRQFIFTGSVLVVLLVCLLVVQWAPKDKDDWDDDQFKIWIKIWTDGPRDIKMWTWMFGADNVRGGRYIYIDMDDPVRVVSSVVSSVVSCVVVVVRRVVRNDDD

Radius of gyration: 17.89 Å; Cα contacts (8 Å, |Δi|>4): 487; chains: 2; bounding box: 37×50×37 Å

Nearest PDB structures (foldseek):
  3flj-assembly1_A-2  TM=8.915E-01  e=1.822E-08  Ruegeria pomeroyi DSS-3
  3mso-assembly1_B  TM=8.521E-01  e=3.368E-08  Pseudomonas aeruginosa
  3f8x-assembly2_C  TM=8.442E-01  e=3.581E-08  Pectobacterium atrosepticum SCRI1043
  5u35-assembly1_B  TM=8.415E-01  e=8.498E-06  synthetic construct
  5tph-assembly1_A  TM=8.568E-01  e=2.136E-05  synthetic construct

Solvent-accessible surface area (backbone atoms only — not comparable to full-atom values): 12288 Å² total; per-residue (Å²): 107,74,72,56,59,76,35,48,31,75,74,16,33,36,45,37,38,56,74,59,69,38,36,38,57,26,57,68,44,41,51,55,49,50,50,50,52,55,71,57,45,42,81,70,44,74,49,79,65,33,49,64,75,51,38,36,37,30,41,35,40,29,27,39,94,87,30,66,30,36,33,42,35,34,30,38,33,38,97,87,62,27,32,39,31,38,41,48,13,46,23,17,48,60,36,49,53,54,45,51,63,61,44,46,67,60,47,62,74,38,50,70,53,52,52,55,14,67,44,77,131,105,73,72,56,60,76,36,49,32,75,76,17,32,35,43,36,39,54,75,58,69,38,36,39,58,26,56,68,44,42,52,56,49,50,50,49,53,56,71,56,45,42,80,69,45,72,50,80,65,33,49,64,76,50,38,36,37,30,40,35,40,29,27,41,96,88,30,67,31,35,32,42,34,34,32,39,33,38,97,86,62,27,32,40,32,38,41,47,13,47,23,15,48,60,37,48,53,53,45,51,62,62,44,47,66,59,46,63,75,38,50,70,55,53,52,54,13,66,46,78,132

Organism: Mycolicibacterium smegmatis (strain ATCC 700084 / mc(2)155) (NCBI:txid246196)